Protein AF-A0A9D2F0H6-F1 (afdb_monomer_lite)

Radius of gyration: 26.1 Å; chains: 1; bounding box: 67×63×69 Å

Sequence (237 aa):
MTSTICWHCHQLAQMVCPDENVNGTPYYGGQHIPAFPDWRFSADADWDKNKSLLIFSCANCGFPNIAEVETSEAECTLGYDPENHIIRWLPIQPMGKVYSNAPEDIASMASEVHKCHEIGADRAAVILARSVMEGIVANQEEVPSKKKLYERIEDLKRAGKITSRTADAATAIRLCGNDYVHNVLEQVDREYTEIVVKILDSVIDDLYSNPSLVSQAMEYANRRRQAQQEKSNGTNR

InterPro domains:
  IPR025285 Domain of unknown function DUF4145 [PF13643] (112-201)

Organism: NCBI:txid2838712

Foldseek 3Di:
DDWDQDPVPRDTFDWAAPCDDDPPDHDPDDDDQCWPPRPVPPPDDDDDPQWTKGWTAGPVPRDTKIFIFGHDPVCVPVPDDRRVGTPDIPPPQQQFDAQPQDPPVLRVLLSVLSNCLVVPVLLVSLLSLLVSLVVVLCVLDPDDDPDDSLVSLVVCCVVVSDDPLLSVLSVVSNVSNVVCVVVVVDDDDSVNSVVNSVSSVVNSCRNTVVVVVVVVVVVVVVVVVVVVVVVVVVVVD

pLDDT: mean 83.06, std 14.58, range [41.88, 97.94]

Secondary structure (DSSP, 8-state):
-EEEE-TTT-SEEEEE-TTS-GGGPPP---S----BS-TTT--SSSS-TTEEEEEEEETTT--EEEEEEE--TTHHHH---GGGGEEEEES--------TTS-HHHHHHHHHHHHHHHTT-HHHHHHHHHHHHHHHHHHH-SS---S-HHHHHHHHHHTTSS-HHHHHHHHHHHHHHHHHHH-TTSPPPHHHHHHHHHHHHHHHIIIIIHHHHHHHHHHHHHHHHHHHHHHHHHT--

Structure (mmCIF, N/CA/C/O backbone):
data_AF-A0A9D2F0H6-F1
#
_entry.id   AF-A0A9D2F0H6-F1
#
loop_
_atom_site.group_PDB
_atom_site.id
_atom_site.type_symbol
_atom_site.label_atom_id
_atom_site.label_alt_id
_atom_site.label_comp_id
_atom_site.label_asym_id
_atom_site.label_entity_id
_atom_site.label_seq_id
_atom_site.pdbx_PDB_ins_code
_atom_site.Cartn_x
_atom_site.Cartn_y
_atom_site.Cartn_z
_atom_site.occupancy
_atom_site.B_iso_or_equiv
_atom_site.auth_seq_id
_atom_site.auth_comp_id
_atom_site.auth_asym_id
_atom_site.auth_atom_id
_atom_site.pdbx_PDB_model_num
ATOM 1 N N . MET A 1 1 ? 9.530 17.374 -23.930 1.00 65.12 1 MET A N 1
ATOM 2 C CA . MET A 1 1 ? 10.381 16.839 -22.851 1.00 65.12 1 MET A CA 1
ATOM 3 C C . MET A 1 1 ? 9.526 16.246 -21.750 1.00 65.12 1 MET A C 1
ATOM 5 O O . MET A 1 1 ? 8.846 16.973 -21.024 1.00 65.12 1 MET A O 1
ATOM 9 N N . THR A 1 2 ? 9.567 14.926 -21.632 1.00 83.25 2 THR A N 1
ATOM 10 C CA . THR A 1 2 ? 8.863 14.152 -20.601 1.00 83.25 2 THR A CA 1
ATOM 11 C C . THR A 1 2 ? 9.650 14.124 -19.277 1.00 83.25 2 THR A C 1
ATOM 13 O O . THR A 1 2 ? 10.868 14.303 -19.270 1.00 83.25 2 THR A O 1
ATOM 16 N N . SER A 1 3 ? 8.981 13.951 -18.131 1.00 87.31 3 SER A N 1
ATOM 17 C CA . SER A 1 3 ? 9.628 13.881 -16.806 1.00 87.31 3 SER A CA 1
ATOM 18 C C . SER A 1 3 ? 9.152 12.663 -16.021 1.00 87.31 3 SER A C 1
ATOM 20 O O . SER A 1 3 ? 7.973 12.324 -16.061 1.00 87.31 3 SER A O 1
ATOM 22 N N . THR A 1 4 ? 10.048 12.038 -15.259 1.00 87.38 4 THR A N 1
ATOM 23 C CA . THR A 1 4 ? 9.702 10.971 -14.305 1.00 87.38 4 THR A CA 1
ATOM 24 C C . THR A 1 4 ? 10.669 10.963 -13.122 1.00 87.38 4 THR A C 1
ATOM 26 O O . THR A 1 4 ? 11.685 11.667 -13.127 1.00 87.38 4 THR A O 1
ATOM 29 N N . ILE A 1 5 ? 10.354 10.184 -12.087 1.00 84.38 5 ILE A N 1
ATOM 30 C CA . ILE A 1 5 ? 11.281 9.936 -10.982 1.00 84.38 5 ILE A CA 1
ATOM 31 C C . ILE A 1 5 ? 12.379 9.004 -11.492 1.00 84.38 5 ILE A C 1
ATOM 33 O O . ILE A 1 5 ? 12.122 7.860 -11.858 1.00 84.38 5 ILE A O 1
ATOM 37 N N . CYS A 1 6 ? 13.616 9.495 -11.514 1.00 85.94 6 CYS A N 1
ATOM 38 C CA . CYS A 1 6 ? 14.759 8.689 -11.917 1.00 85.94 6 CYS A CA 1
ATOM 39 C C . CYS A 1 6 ? 15.024 7.582 -10.888 1.00 85.94 6 CYS A C 1
ATOM 41 O O . CYS A 1 6 ? 15.282 7.894 -9.723 1.00 85.94 6 CYS A O 1
ATOM 43 N N . TRP A 1 7 ? 15.069 6.314 -11.312 1.00 83.12 7 TRP A N 1
ATOM 44 C CA . TRP A 1 7 ? 15.350 5.202 -10.387 1.00 83.12 7 TRP A CA 1
ATOM 45 C C . TRP A 1 7 ? 16.741 5.287 -9.737 1.00 83.12 7 TRP A C 1
ATOM 47 O O . TRP A 1 7 ? 16.947 4.734 -8.661 1.00 83.12 7 TRP A O 1
ATOM 57 N N . HIS A 1 8 ? 17.693 5.981 -10.373 1.00 85.12 8 HIS A N 1
ATOM 58 C CA . HIS A 1 8 ? 19.054 6.137 -9.864 1.00 85.12 8 HIS A CA 1
ATOM 59 C C . HIS A 1 8 ? 19.171 7.297 -8.862 1.00 85.12 8 HIS A C 1
ATOM 61 O O . HIS A 1 8 ? 19.560 7.097 -7.713 1.00 85.12 8 HIS A O 1
ATOM 67 N N . CYS A 1 9 ? 18.826 8.527 -9.264 1.00 84.56 9 CYS A N 1
ATOM 68 C CA . CYS A 1 9 ? 19.015 9.700 -8.401 1.00 84.56 9 CYS A CA 1
ATOM 69 C C . CYS A 1 9 ? 17.796 10.066 -7.542 1.00 84.56 9 CYS A C 1
ATOM 71 O O . CYS A 1 9 ? 17.901 10.985 -6.735 1.00 84.56 9 CYS A O 1
ATOM 73 N N . HIS A 1 10 ? 16.656 9.387 -7.711 1.00 79.75 10 HIS A N 1
ATOM 74 C CA . HIS A 1 10 ? 15.416 9.600 -6.947 1.00 79.75 10 HIS A CA 1
ATOM 75 C C . HIS A 1 10 ? 14.857 11.032 -7.020 1.00 79.75 10 HIS A C 1
ATOM 77 O O . HIS A 1 10 ? 14.103 11.463 -6.153 1.00 79.75 10 HIS A O 1
ATOM 83 N N . GLN A 1 11 ? 15.230 11.781 -8.059 1.00 79.31 11 GLN A N 1
ATOM 84 C CA . GLN A 1 11 ? 14.717 13.124 -8.325 1.00 79.31 11 GLN A CA 1
ATOM 85 C C . GLN A 1 11 ? 13.711 13.065 -9.468 1.00 79.31 11 GLN A C 1
ATOM 87 O O . GLN A 1 11 ? 13.893 12.293 -10.416 1.00 79.31 11 GLN A O 1
ATOM 92 N N . LEU A 1 12 ? 12.686 13.915 -9.395 1.00 85.44 12 LEU A N 1
ATOM 93 C CA . LEU A 1 12 ? 11.857 14.223 -10.551 1.00 85.44 12 LEU A CA 1
ATOM 94 C C . LEU A 1 12 ? 12.722 14.996 -11.549 1.00 85.44 12 LEU A C 1
ATOM 96 O O . LEU A 1 12 ? 13.139 16.120 -11.273 1.00 85.44 12 LEU A O 1
ATOM 100 N N . ALA A 1 13 ? 13.025 14.375 -12.682 1.00 88.75 13 ALA A N 1
ATOM 101 C CA . ALA A 1 13 ? 13.919 14.937 -13.682 1.00 88.75 13 ALA A CA 1
ATOM 102 C C . ALA A 1 13 ? 13.330 14.780 -15.081 1.00 88.75 13 ALA A C 1
ATOM 104 O O . ALA A 1 13 ? 12.535 13.874 -15.340 1.00 88.75 13 ALA A O 1
ATOM 105 N N . GLN A 1 14 ? 13.758 15.658 -15.986 1.00 90.62 14 GLN A N 1
ATOM 106 C CA . GLN A 1 14 ? 13.503 15.484 -17.410 1.00 90.62 14 GLN A CA 1
ATOM 107 C C . GLN A 1 14 ? 14.234 14.238 -17.912 1.00 90.62 14 GLN A C 1
ATOM 109 O O . GLN A 1 14 ? 15.381 13.983 -17.529 1.00 90.62 14 GLN A O 1
ATOM 114 N N . MET A 1 15 ? 13.555 13.471 -18.756 1.00 89.00 15 MET A N 1
ATOM 115 C CA . MET A 1 15 ? 14.109 12.306 -19.429 1.00 89.00 15 MET A CA 1
ATOM 116 C C . MET A 1 15 ? 14.319 12.656 -20.893 1.00 89.00 15 MET A C 1
ATOM 118 O O . MET A 1 15 ? 13.385 13.063 -21.572 1.00 89.00 15 MET A O 1
ATOM 122 N N . VAL A 1 16 ? 15.558 12.516 -21.347 1.00 86.12 16 VAL A N 1
ATOM 123 C CA . VAL A 1 16 ? 16.002 12.908 -22.682 1.00 86.12 16 VAL A CA 1
ATOM 124 C C . VAL A 1 16 ? 16.150 11.657 -23.530 1.00 86.12 16 VAL A C 1
ATOM 126 O O . VAL A 1 16 ? 16.821 10.704 -23.119 1.00 86.12 16 VAL A O 1
ATOM 129 N N . CYS A 1 17 ? 15.517 11.638 -24.700 1.00 76.00 17 CYS A N 1
ATOM 130 C CA . CYS A 1 17 ? 15.706 10.546 -25.646 1.00 76.00 17 CYS A CA 1
ATOM 131 C C . CYS A 1 17 ? 17.181 10.529 -26.112 1.00 76.00 17 CYS A C 1
ATOM 133 O O . CYS A 1 17 ? 17.725 11.595 -26.398 1.00 76.00 17 CYS A O 1
ATOM 135 N N . PRO A 1 18 ? 17.861 9.369 -26.196 1.00 60.12 18 PRO A N 1
ATOM 136 C CA . PRO A 1 18 ? 19.278 9.297 -26.569 1.00 60.12 18 PRO A CA 1
ATOM 137 C C . PRO A 1 18 ? 19.603 9.908 -27.939 1.00 60.12 18 PRO A C 1
ATOM 139 O O . PRO A 1 18 ? 20.740 10.321 -28.153 1.00 60.12 18 PRO A O 1
ATOM 142 N N . ASP A 1 19 ? 18.611 9.979 -28.831 1.00 58.06 19 ASP A N 1
ATOM 143 C CA . ASP A 1 19 ? 18.736 10.529 -30.185 1.00 58.06 19 ASP A CA 1
ATOM 144 C C . ASP A 1 19 ? 18.568 12.061 -30.247 1.00 58.06 19 ASP A C 1
ATOM 146 O O . ASP A 1 19 ? 18.743 12.662 -31.310 1.00 58.06 19 ASP A O 1
ATOM 150 N N . GLU A 1 20 ? 18.253 12.730 -29.132 1.00 55.12 20 GLU A N 1
ATOM 151 C CA . GLU A 1 20 ? 18.204 14.191 -29.098 1.00 55.12 20 GLU A CA 1
ATOM 152 C C . GLU A 1 20 ? 19.606 14.795 -28.940 1.00 55.12 20 GLU A C 1
ATOM 154 O O . GLU A 1 20 ? 20.358 14.488 -28.013 1.00 55.12 20 GLU A O 1
ATOM 159 N N . ASN A 1 21 ? 19.955 15.725 -29.835 1.00 52.84 21 ASN A N 1
ATOM 160 C CA . ASN A 1 21 ? 21.174 16.521 -29.713 1.00 52.84 21 ASN A CA 1
ATOM 161 C C . ASN A 1 21 ? 21.083 17.435 -28.481 1.00 52.84 21 ASN A C 1
ATOM 163 O O . ASN A 1 21 ? 20.564 18.551 -28.553 1.00 52.84 21 ASN A O 1
ATOM 167 N N . VAL A 1 22 ? 21.649 17.007 -27.358 1.00 49.03 22 VAL A N 1
ATOM 168 C CA . VAL A 1 22 ? 21.829 17.875 -26.190 1.00 49.03 22 VAL A CA 1
ATOM 169 C C . VAL A 1 22 ? 23.014 18.811 -26.450 1.00 49.03 22 VAL A C 1
ATOM 171 O O . VAL A 1 22 ? 24.102 18.365 -26.799 1.00 49.03 22 VAL A O 1
ATOM 174 N N . ASN A 1 23 ? 22.830 20.125 -26.284 1.00 46.47 23 ASN A N 1
ATOM 175 C CA . ASN A 1 23 ? 23.904 21.136 -26.331 1.00 46.47 23 ASN A CA 1
ATOM 176 C C . ASN A 1 23 ? 24.761 21.172 -27.616 1.00 46.47 23 ASN A C 1
ATOM 178 O O . ASN A 1 23 ? 25.924 21.573 -27.577 1.00 46.47 23 ASN A O 1
ATOM 182 N N . GLY A 1 24 ? 24.206 20.781 -28.765 1.00 49.81 24 GLY A N 1
ATOM 183 C CA . GLY A 1 24 ? 24.909 20.881 -30.048 1.00 49.81 24 GLY A CA 1
ATOM 184 C C . GLY A 1 24 ? 26.071 19.897 -30.227 1.00 49.81 24 GLY A C 1
ATOM 185 O O . GLY A 1 24 ? 26.821 20.030 -31.194 1.00 49.81 24 GLY A O 1
ATOM 186 N N . THR A 1 25 ? 26.228 18.903 -29.345 1.00 43.50 25 THR A N 1
ATOM 187 C CA . THR A 1 25 ? 27.098 17.754 -29.620 1.00 43.50 25 THR A CA 1
ATOM 188 C C . THR A 1 25 ? 26.367 16.792 -30.554 1.00 43.50 25 THR A C 1
ATOM 190 O O . THR A 1 25 ? 25.329 16.267 -30.152 1.00 43.50 25 THR A O 1
ATOM 193 N N . PRO A 1 26 ? 26.861 16.562 -31.785 1.00 43.22 26 PRO A N 1
ATOM 194 C CA . PRO A 1 26 ? 26.201 15.664 -32.719 1.00 43.22 26 PRO A CA 1
ATOM 195 C C . PRO A 1 26 ? 26.286 14.221 -32.217 1.00 43.22 26 PRO A C 1
ATOM 197 O O . PRO A 1 26 ? 27.379 13.716 -31.945 1.00 43.22 26 PRO A O 1
ATOM 200 N N . TYR A 1 27 ? 25.140 13.547 -32.140 1.00 47.91 27 TYR A N 1
ATOM 201 C CA . TYR A 1 27 ? 25.097 12.090 -32.052 1.00 47.91 27 TYR A CA 1
ATOM 202 C C . TYR A 1 27 ? 25.649 11.509 -33.366 1.00 47.91 27 TYR A C 1
ATOM 204 O O . TYR A 1 27 ? 25.103 11.747 -34.446 1.00 47.91 27 TYR A O 1
ATOM 212 N N . TYR A 1 28 ? 26.775 10.788 -33.306 1.00 47.22 28 TYR A N 1
ATOM 213 C CA . TYR A 1 28 ? 27.350 10.121 -34.478 1.00 47.22 28 TYR A CA 1
ATOM 214 C C . TYR A 1 28 ? 26.501 8.889 -34.809 1.00 47.22 28 TYR A C 1
ATOM 216 O O . TYR A 1 28 ? 26.716 7.798 -34.285 1.00 47.22 28 TYR A O 1
ATOM 224 N N . GLY A 1 29 ? 25.494 9.118 -35.654 1.00 44.75 29 GLY A N 1
ATOM 225 C CA . GLY A 1 29 ? 24.494 8.149 -36.075 1.00 44.75 29 GLY A CA 1
ATOM 226 C C . GLY A 1 29 ? 25.073 6.850 -36.634 1.00 44.75 29 GLY A C 1
ATOM 227 O O . GLY A 1 29 ? 26.046 6.834 -37.389 1.00 44.75 29 GLY A O 1
ATOM 228 N N . GLY A 1 30 ? 24.417 5.753 -36.265 1.00 41.88 30 GLY A N 1
ATOM 229 C CA . GLY A 1 30 ? 24.667 4.418 -36.801 1.00 41.88 30 GLY A CA 1
ATOM 230 C C . GLY A 1 30 ? 24.235 3.288 -35.870 1.00 41.88 30 GLY A C 1
ATOM 231 O O . GLY A 1 30 ? 24.050 2.164 -36.330 1.00 41.88 30 GLY A O 1
ATOM 232 N N . GLN A 1 31 ? 24.047 3.557 -34.577 1.00 46.19 31 GLN A N 1
ATOM 233 C CA . GLN A 1 31 ? 23.571 2.546 -33.640 1.00 46.19 31 GLN A CA 1
ATOM 234 C C . GLN A 1 31 ? 22.061 2.678 -33.477 1.00 46.19 31 GLN A C 1
ATOM 236 O O . GLN A 1 31 ? 2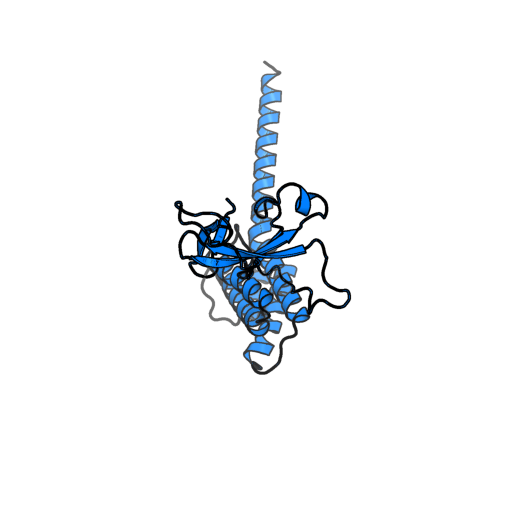1.564 3.632 -32.899 1.00 46.19 31 GLN A O 1
ATOM 241 N N . HIS A 1 32 ? 21.352 1.715 -34.064 1.00 53.06 32 HIS A N 1
ATOM 242 C CA . HIS A 1 32 ? 19.942 1.422 -33.835 1.00 53.06 32 HIS A CA 1
ATOM 243 C C . HIS A 1 32 ? 19.615 1.641 -32.348 1.00 53.06 32 HIS A C 1
ATOM 245 O O . HIS A 1 32 ? 20.255 0.990 -31.517 1.00 53.06 32 HIS A O 1
ATOM 251 N N . ILE A 1 33 ? 18.642 2.494 -31.993 1.00 54.19 33 ILE A N 1
ATOM 252 C CA . ILE A 1 33 ? 18.059 2.393 -30.651 1.00 54.19 33 ILE A CA 1
ATOM 253 C C . ILE A 1 33 ? 17.546 0.950 -30.559 1.00 54.19 33 ILE A C 1
ATOM 255 O O . ILE A 1 33 ? 16.743 0.540 -31.411 1.00 54.19 33 ILE A O 1
ATOM 259 N N . PRO A 1 34 ? 18.035 0.133 -29.610 1.00 61.28 34 PRO A N 1
ATOM 260 C CA . PRO A 1 34 ? 17.485 -1.190 -29.421 1.00 61.28 34 PRO A CA 1
ATOM 261 C C . PRO A 1 34 ? 16.085 -0.995 -28.838 1.00 61.28 34 PRO A C 1
ATOM 263 O O . PRO A 1 34 ? 15.925 -0.759 -27.646 1.00 61.28 34 PRO A O 1
ATOM 266 N N . ALA A 1 35 ? 15.072 -1.017 -29.701 1.00 64.25 35 ALA A N 1
ATOM 267 C CA . ALA A 1 35 ? 13.698 -1.184 -29.270 1.00 64.25 35 ALA A CA 1
ATOM 268 C C . ALA A 1 35 ? 13.573 -2.603 -28.709 1.00 64.25 35 ALA A C 1
ATOM 270 O O . ALA A 1 35 ? 13.993 -3.569 -29.356 1.00 64.25 35 ALA A O 1
ATOM 271 N N . PHE A 1 36 ? 13.040 -2.721 -27.496 1.00 76.19 36 PHE A N 1
ATOM 272 C CA . PHE A 1 36 ? 12.766 -4.021 -26.888 1.00 76.19 36 PHE A CA 1
ATOM 273 C C . PHE A 1 36 ? 11.267 -4.336 -26.938 1.00 76.19 36 PHE A C 1
ATOM 275 O O . PHE A 1 36 ? 10.461 -3.408 -26.887 1.00 76.19 36 PHE A O 1
ATOM 282 N N . PRO A 1 37 ? 10.882 -5.621 -26.981 1.00 67.31 37 PRO A N 1
ATOM 283 C CA . PRO A 1 37 ? 11.737 -6.794 -27.090 1.00 67.31 37 PRO A CA 1
ATOM 284 C C . PRO A 1 37 ? 12.416 -6.866 -28.458 1.00 67.31 37 PRO A C 1
ATOM 286 O O . PRO A 1 37 ? 11.881 -6.442 -29.479 1.00 67.31 37 PRO A O 1
ATOM 289 N N . ASP A 1 38 ? 13.628 -7.408 -28.464 1.00 72.94 38 ASP A N 1
ATOM 290 C CA . ASP A 1 38 ? 14.365 -7.634 -29.697 1.00 72.94 38 ASP A CA 1
ATOM 291 C C . ASP A 1 38 ? 13.615 -8.671 -30.541 1.00 72.94 38 ASP A C 1
ATOM 293 O O . ASP A 1 38 ? 13.438 -9.828 -30.146 1.00 72.94 38 ASP A O 1
ATOM 297 N N . TRP A 1 39 ? 13.161 -8.227 -31.712 1.00 67.25 39 TRP A N 1
ATOM 298 C CA . TRP A 1 39 ? 12.318 -8.993 -32.625 1.00 67.25 39 TRP A CA 1
ATOM 299 C C . TRP A 1 39 ? 12.933 -10.339 -33.032 1.00 67.25 39 TRP A C 1
ATOM 301 O O . TRP A 1 39 ? 12.195 -11.269 -33.351 1.00 67.25 39 TRP A O 1
ATOM 311 N N . ARG A 1 40 ? 14.266 -10.486 -32.969 1.00 69.25 40 ARG A N 1
ATOM 312 C CA . ARG A 1 40 ? 14.975 -11.747 -33.254 1.00 69.25 40 ARG A CA 1
ATOM 313 C C . ARG A 1 40 ? 14.685 -12.836 -32.222 1.00 69.25 40 ARG A C 1
ATOM 315 O O . ARG A 1 40 ? 14.852 -14.014 -32.524 1.00 69.25 40 ARG A O 1
ATOM 322 N N . PHE A 1 41 ? 14.270 -12.440 -31.021 1.00 69.94 41 PHE A N 1
ATOM 323 C CA . PHE A 1 41 ? 13.935 -13.326 -29.906 1.00 69.94 41 PHE A CA 1
ATOM 324 C C . PHE A 1 41 ? 12.438 -13.314 -29.562 1.00 69.94 41 PHE A C 1
ATOM 326 O O . PHE A 1 41 ? 12.006 -14.108 -28.736 1.00 69.94 41 PHE A O 1
ATOM 333 N N . SER A 1 42 ? 11.642 -12.453 -30.205 1.00 64.38 42 SER A N 1
ATOM 334 C CA . SER A 1 42 ? 10.191 -12.321 -29.992 1.00 64.38 42 SER A CA 1
ATOM 335 C C . SER A 1 42 ? 9.365 -13.210 -30.937 1.00 64.38 42 SER A C 1
ATOM 337 O O . SER A 1 42 ? 8.228 -12.876 -31.282 1.00 64.38 42 SER A O 1
ATOM 339 N N . ALA A 1 43 ? 9.944 -14.318 -31.406 1.00 54.41 43 ALA A N 1
ATOM 340 C CA . ALA A 1 43 ? 9.240 -15.276 -32.245 1.00 54.41 43 ALA A CA 1
ATOM 341 C C . ALA A 1 43 ? 8.137 -15.953 -31.412 1.00 54.41 43 ALA A C 1
ATOM 343 O O . ALA A 1 43 ? 8.434 -16.759 -30.538 1.00 54.41 43 ALA A O 1
ATOM 344 N N . ASP A 1 44 ? 6.889 -15.594 -31.717 1.00 54.16 44 ASP A N 1
ATOM 345 C CA . ASP A 1 44 ? 5.633 -16.218 -31.281 1.00 54.16 44 ASP A CA 1
ATOM 346 C C . ASP A 1 44 ? 4.906 -15.597 -30.054 1.00 54.16 44 ASP A C 1
ATOM 348 O O . ASP A 1 44 ? 5.141 -15.907 -28.892 1.00 54.16 44 ASP A O 1
ATOM 352 N N . ALA A 1 45 ? 3.916 -14.762 -30.403 1.00 52.56 45 ALA A N 1
ATOM 353 C CA . ALA A 1 45 ? 2.579 -14.593 -29.804 1.00 52.56 45 ALA A CA 1
ATOM 354 C C . ALA A 1 45 ? 2.293 -13.678 -28.591 1.00 52.56 45 ALA A C 1
ATOM 356 O O . ALA A 1 45 ? 1.148 -13.238 -28.516 1.00 52.56 45 ALA A O 1
ATOM 357 N N . ASP A 1 46 ? 3.234 -13.296 -27.723 1.00 57.34 46 ASP A N 1
ATOM 358 C CA . ASP A 1 46 ? 2.846 -12.559 -26.490 1.00 57.34 46 ASP A CA 1
ATOM 359 C C . ASP A 1 46 ? 3.128 -11.047 -26.475 1.00 57.34 46 ASP A C 1
ATOM 361 O O . ASP A 1 46 ? 2.637 -10.338 -25.594 1.00 57.34 46 ASP A O 1
ATOM 365 N N . TRP A 1 47 ? 3.888 -10.518 -27.436 1.00 65.38 47 TRP A N 1
ATOM 366 C CA . TRP A 1 47 ? 4.212 -9.090 -27.461 1.00 65.38 47 TRP A CA 1
ATOM 367 C C . TRP A 1 47 ? 3.338 -8.308 -28.444 1.00 65.38 47 TRP A C 1
ATOM 369 O O . TRP A 1 47 ? 3.265 -8.629 -29.635 1.00 65.38 47 TRP A O 1
ATOM 379 N N . ASP A 1 48 ? 2.698 -7.253 -27.939 1.00 71.38 48 ASP A N 1
ATOM 380 C CA . ASP A 1 48 ? 1.962 -6.295 -28.758 1.00 71.38 48 ASP A CA 1
ATOM 381 C C . ASP A 1 48 ? 2.940 -5.567 -29.684 1.00 71.38 48 ASP A C 1
ATOM 383 O O . ASP A 1 48 ? 3.820 -4.837 -29.235 1.00 71.38 48 ASP A O 1
ATOM 387 N N . LYS A 1 49 ? 2.784 -5.766 -30.995 1.00 70.44 49 LYS A N 1
ATOM 388 C CA . LYS A 1 49 ? 3.677 -5.210 -32.023 1.00 70.44 49 LYS A CA 1
ATOM 389 C C . LYS A 1 49 ? 3.692 -3.683 -32.046 1.00 70.44 49 LYS A C 1
ATOM 391 O O . LYS A 1 49 ? 4.624 -3.112 -32.601 1.00 70.44 49 LYS A O 1
ATOM 396 N N . ASN A 1 50 ? 2.682 -3.051 -31.454 1.00 76.12 50 ASN A N 1
ATOM 397 C CA . ASN A 1 50 ? 2.616 -1.604 -31.327 1.00 76.12 50 ASN A CA 1
ATOM 398 C C . ASN A 1 50 ? 3.342 -1.102 -30.079 1.00 76.12 50 ASN A C 1
ATOM 400 O O . ASN A 1 50 ? 3.531 0.096 -29.941 1.00 76.12 50 ASN A O 1
ATOM 404 N N . LYS A 1 51 ? 3.767 -1.978 -29.164 1.00 82.00 51 LYS A N 1
ATOM 405 C CA . LYS A 1 51 ? 4.497 -1.577 -27.962 1.00 82.00 51 LYS A CA 1
ATOM 406 C C . LYS A 1 51 ? 5.985 -1.779 -28.153 1.00 82.00 51 LYS A C 1
ATOM 408 O O . LYS A 1 51 ? 6.431 -2.725 -28.796 1.00 82.00 51 LYS A O 1
ATOM 413 N N . SER A 1 52 ? 6.782 -0.901 -27.570 1.00 80.69 52 SER A N 1
ATOM 414 C CA . SER A 1 52 ? 8.223 -1.102 -27.456 1.00 80.69 52 SER A CA 1
ATOM 415 C C . SER A 1 52 ? 8.744 -0.495 -26.162 1.00 80.69 52 SER A C 1
ATOM 417 O O . SER A 1 52 ? 8.097 0.360 -25.562 1.00 80.69 52 SER A O 1
ATOM 419 N N . LEU A 1 53 ? 9.901 -0.955 -25.696 1.00 85.69 53 LEU A N 1
ATOM 420 C CA . LEU A 1 53 ? 10.623 -0.297 -24.616 1.00 85.69 53 LEU A CA 1
ATOM 421 C C . LEU A 1 53 ? 11.764 0.524 -25.202 1.00 85.69 53 LEU A C 1
ATOM 423 O O . LEU A 1 53 ? 12.589 0.003 -25.957 1.00 85.69 53 LEU A O 1
ATOM 427 N N . LEU A 1 54 ? 11.820 1.789 -24.801 1.00 84.50 54 LEU A N 1
ATOM 428 C CA . LEU A 1 54 ? 12.876 2.731 -25.141 1.00 84.50 54 LEU A CA 1
ATOM 429 C C . LEU A 1 54 ? 13.655 3.120 -23.890 1.00 84.50 54 LEU A C 1
ATOM 431 O O . LEU A 1 54 ? 13.109 3.202 -22.791 1.00 84.50 54 LEU A O 1
ATOM 435 N N . ILE A 1 55 ? 14.946 3.378 -24.063 1.00 85.69 55 ILE A N 1
ATOM 436 C CA . ILE A 1 55 ? 15.827 3.841 -22.993 1.00 85.69 55 ILE A CA 1
ATOM 437 C C . ILE A 1 55 ? 15.973 5.355 -23.131 1.00 85.69 55 ILE A C 1
ATOM 439 O O . ILE A 1 55 ? 16.399 5.823 -24.175 1.00 85.69 55 ILE A O 1
ATOM 443 N N . PHE A 1 56 ? 15.664 6.104 -22.080 1.00 87.25 56 PHE A N 1
ATOM 444 C CA . PHE A 1 56 ? 15.870 7.546 -21.950 1.00 87.25 56 PHE A CA 1
ATOM 445 C C . PHE A 1 56 ? 17.003 7.842 -20.967 1.00 87.25 56 PHE A C 1
ATOM 447 O O . PHE A 1 56 ? 17.288 7.038 -20.087 1.00 87.25 56 PHE A O 1
ATOM 454 N N . SER A 1 57 ? 17.619 9.017 -21.053 1.00 88.62 57 SER A N 1
ATOM 455 C CA . SER A 1 57 ? 18.657 9.479 -20.123 1.00 88.62 57 SER A CA 1
ATOM 456 C C . SER A 1 57 ? 18.103 10.510 -19.141 1.00 88.62 57 SER A C 1
ATOM 458 O O . SER A 1 57 ? 17.465 11.479 -19.543 1.00 88.62 57 SER A O 1
ATOM 460 N N . CYS A 1 58 ? 18.374 10.352 -17.845 1.00 90.44 58 CYS A N 1
ATOM 461 C CA . CYS A 1 58 ? 17.998 11.351 -16.841 1.00 90.44 58 CYS A CA 1
ATOM 462 C C . CYS A 1 58 ? 18.845 12.624 -16.984 1.00 90.44 58 CYS A C 1
ATOM 464 O O . CYS A 1 58 ? 20.061 12.570 -16.810 1.00 90.44 58 CYS A O 1
ATOM 466 N N . ALA A 1 59 ? 18.221 13.785 -17.196 1.00 90.50 59 ALA A N 1
ATOM 467 C CA . ALA A 1 59 ? 18.928 15.062 -17.349 1.00 90.50 59 ALA A CA 1
ATOM 468 C C . ALA A 1 59 ? 19.720 15.487 -16.095 1.00 90.50 59 ALA A C 1
ATOM 470 O O . ALA A 1 59 ? 20.676 16.251 -16.195 1.00 90.50 59 ALA A O 1
ATOM 471 N N . ASN A 1 60 ? 19.344 14.988 -14.911 1.00 90.44 60 ASN A N 1
ATOM 472 C CA . ASN A 1 60 ? 20.017 15.319 -13.653 1.00 90.44 60 ASN A CA 1
ATOM 473 C C . ASN A 1 60 ? 21.286 14.485 -13.396 1.00 90.44 60 ASN A C 1
ATOM 475 O O . ASN A 1 60 ? 22.248 14.996 -12.833 1.00 90.44 60 ASN A O 1
ATOM 479 N N . CYS A 1 61 ? 21.295 13.196 -13.756 1.00 90.1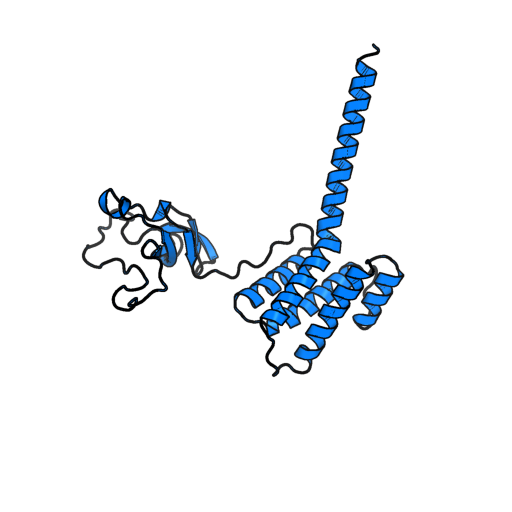9 61 CYS A N 1
ATOM 480 C CA . CYS A 1 61 ? 22.399 12.290 -13.394 1.00 90.19 61 CYS A CA 1
ATOM 481 C C . CYS A 1 61 ? 22.958 11.441 -14.543 1.00 90.19 61 CYS A C 1
ATOM 483 O O . CYS A 1 61 ? 23.919 10.709 -14.334 1.00 90.19 61 CYS A O 1
ATOM 485 N N . GLY A 1 62 ? 22.359 11.499 -15.732 1.00 86.88 62 GLY A N 1
ATOM 486 C CA . GLY A 1 62 ? 22.782 10.761 -16.923 1.00 86.88 62 GLY A CA 1
ATOM 487 C C . GLY A 1 62 ? 22.439 9.267 -16.937 1.00 86.88 62 GLY A C 1
ATOM 488 O O . GLY A 1 62 ? 22.669 8.616 -17.948 1.00 86.88 62 GLY A O 1
ATOM 489 N N . PHE A 1 63 ? 21.881 8.702 -15.859 1.00 88.38 63 PHE A N 1
ATOM 490 C CA . PHE A 1 63 ? 21.535 7.276 -15.819 1.00 88.38 63 PHE A CA 1
ATOM 491 C C . PHE A 1 63 ? 20.297 6.946 -16.672 1.00 88.38 63 PHE A C 1
ATOM 493 O O . PHE A 1 63 ? 19.366 7.762 -16.745 1.00 88.38 63 PHE A O 1
ATOM 500 N N . PRO A 1 64 ? 20.260 5.744 -17.282 1.00 88.69 64 PRO A N 1
ATOM 501 C CA . PRO A 1 64 ? 19.175 5.333 -18.165 1.00 88.69 64 PRO A CA 1
ATOM 502 C C . PRO A 1 64 ? 17.875 5.126 -17.386 1.00 88.69 64 PRO A C 1
ATOM 504 O O . PRO A 1 64 ? 17.923 4.628 -16.275 1.00 88.69 64 PRO A O 1
ATOM 507 N N . ASN A 1 65 ? 16.719 5.449 -17.949 1.00 88.25 65 ASN A N 1
ATOM 508 C CA . ASN A 1 65 ? 15.379 5.085 -17.478 1.00 88.25 65 ASN A CA 1
ATOM 509 C C . ASN A 1 65 ? 14.643 4.437 -18.648 1.00 88.25 65 ASN A C 1
ATOM 511 O O . ASN A 1 65 ? 14.860 4.825 -19.789 1.00 88.25 65 ASN A O 1
ATOM 515 N N . ILE A 1 66 ? 13.807 3.438 -18.396 1.00 89.12 66 ILE A N 1
ATOM 516 C CA . ILE A 1 66 ? 13.145 2.700 -19.474 1.00 89.12 66 ILE A CA 1
ATOM 517 C C . ILE A 1 66 ? 11.705 3.199 -19.561 1.00 89.12 66 ILE A C 1
ATOM 519 O O . ILE A 1 66 ? 11.046 3.319 -18.537 1.00 89.12 66 ILE A O 1
ATOM 523 N N . ALA A 1 67 ? 11.200 3.493 -20.752 1.00 89.06 67 ALA A N 1
ATOM 524 C CA . ALA A 1 67 ? 9.788 3.775 -20.971 1.00 89.06 67 ALA A CA 1
ATOM 525 C C . ALA A 1 67 ? 9.193 2.707 -21.878 1.00 89.06 67 ALA A C 1
ATOM 527 O O . ALA A 1 67 ? 9.812 2.324 -22.866 1.00 89.06 67 ALA A O 1
ATOM 528 N N . GLU A 1 68 ? 7.989 2.256 -21.561 1.00 88.75 68 GLU A N 1
ATOM 529 C CA . GLU A 1 68 ? 7.139 1.574 -22.525 1.00 88.75 68 GLU A CA 1
ATOM 530 C C . GLU A 1 68 ? 6.400 2.624 -23.348 1.00 88.75 68 GLU A C 1
ATOM 532 O O . GLU A 1 68 ? 5.786 3.533 -22.783 1.00 88.75 68 GLU A O 1
ATOM 537 N N . VAL A 1 69 ? 6.466 2.493 -24.667 1.00 86.88 69 VAL A N 1
ATOM 538 C CA . VAL A 1 69 ? 5.832 3.386 -25.635 1.00 86.88 69 VAL A CA 1
ATOM 539 C C . VAL A 1 69 ? 4.920 2.596 -26.563 1.00 86.88 69 VAL A C 1
ATOM 541 O O . VAL A 1 69 ? 5.209 1.438 -26.865 1.00 86.88 69 VAL A O 1
ATOM 544 N N . GLU A 1 70 ? 3.834 3.217 -27.015 1.00 85.69 70 GLU A N 1
ATOM 545 C CA . GLU A 1 70 ? 2.913 2.652 -28.006 1.00 85.69 70 GLU A CA 1
ATOM 546 C C . GLU A 1 70 ? 2.992 3.441 -29.311 1.00 85.69 70 GLU A C 1
ATOM 548 O O . GLU A 1 70 ? 2.702 4.629 -29.340 1.00 85.69 70 GLU A O 1
ATOM 553 N N . THR A 1 71 ? 3.382 2.796 -30.400 1.00 73.12 71 THR A N 1
ATOM 554 C CA . THR A 1 71 ? 3.533 3.418 -31.713 1.00 73.12 71 THR A CA 1
ATOM 555 C C . THR A 1 71 ? 2.565 2.788 -32.700 1.00 73.12 71 THR A C 1
ATOM 557 O O . THR A 1 71 ? 2.529 1.564 -32.838 1.00 73.12 71 THR A O 1
ATOM 560 N N . SER A 1 72 ? 1.808 3.606 -33.435 1.00 68.31 72 SER A N 1
ATOM 561 C CA . SER A 1 72 ? 1.031 3.103 -34.569 1.00 68.31 72 SER A CA 1
ATOM 562 C C . SER A 1 72 ? 1.890 2.962 -35.831 1.00 68.31 72 SER A C 1
ATOM 564 O O . SER A 1 72 ? 2.849 3.702 -36.060 1.00 68.31 72 SER A O 1
ATOM 566 N N . GLU A 1 73 ? 1.503 2.041 -36.715 1.00 61.97 73 GLU A N 1
ATOM 567 C CA . GLU A 1 73 ? 2.188 1.801 -37.994 1.00 61.97 73 GLU A CA 1
ATOM 568 C C . GLU A 1 73 ? 2.252 3.063 -38.885 1.00 61.97 73 GLU A C 1
ATOM 570 O O . GLU A 1 73 ? 3.212 3.259 -39.629 1.00 61.97 73 GLU A O 1
ATOM 575 N N . ALA A 1 74 ? 1.269 3.964 -38.764 1.00 62.69 74 ALA A N 1
ATOM 576 C CA . ALA A 1 74 ? 1.236 5.233 -39.489 1.00 62.69 74 ALA A CA 1
ATOM 577 C C . ALA A 1 74 ? 2.274 6.247 -38.963 1.00 62.69 74 ALA A C 1
ATOM 579 O O . ALA A 1 74 ? 2.917 6.946 -39.751 1.00 62.69 74 ALA A O 1
ATOM 580 N N . GLU A 1 75 ? 2.486 6.308 -37.647 1.00 63.22 75 GLU A N 1
ATOM 581 C CA . GLU A 1 75 ? 3.387 7.273 -36.994 1.00 63.22 75 GLU A CA 1
ATOM 582 C C . GLU A 1 75 ? 4.866 6.958 -37.228 1.00 63.22 75 GLU A C 1
ATOM 584 O O . GLU A 1 75 ? 5.680 7.878 -37.333 1.00 63.22 75 GLU A O 1
ATOM 589 N N . CYS A 1 76 ? 5.205 5.685 -37.456 1.00 57.84 76 CYS A N 1
ATOM 590 C CA . CYS A 1 76 ? 6.543 5.266 -37.882 1.00 57.84 76 CYS A CA 1
ATOM 591 C C . CYS A 1 76 ? 7.015 5.952 -39.180 1.00 57.84 76 CYS A C 1
ATOM 593 O O . CYS A 1 76 ? 8.217 6.044 -39.422 1.00 57.84 76 CYS A O 1
ATOM 595 N N . THR A 1 77 ? 6.093 6.437 -40.023 1.00 54.38 77 THR A N 1
ATOM 596 C CA . THR A 1 77 ? 6.418 7.022 -41.338 1.00 54.38 77 THR A CA 1
ATOM 597 C C . THR A 1 77 ? 6.380 8.551 -41.398 1.00 54.38 77 THR A C 1
ATOM 599 O O . THR A 1 77 ? 6.938 9.125 -42.331 1.00 54.38 77 THR A O 1
ATOM 602 N N . LEU A 1 78 ? 5.761 9.226 -40.421 1.00 56.84 78 LEU A N 1
ATOM 603 C CA . LEU A 1 78 ? 5.460 10.669 -40.482 1.00 56.84 78 LEU A CA 1
ATOM 604 C C . LEU A 1 78 ? 6.294 11.542 -39.530 1.00 56.84 78 LEU A C 1
ATOM 606 O O . LEU A 1 78 ? 6.125 12.760 -39.514 1.00 56.84 78 LEU A O 1
ATOM 610 N N . GLY A 1 79 ? 7.220 10.938 -38.787 1.00 58.25 79 GLY A N 1
ATOM 611 C CA . GLY A 1 79 ? 7.982 11.606 -37.733 1.00 58.25 79 GLY A CA 1
ATOM 612 C C . GLY A 1 79 ? 7.485 11.134 -36.376 1.00 58.25 79 GLY A C 1
ATOM 613 O O . GLY A 1 79 ? 6.506 11.648 -35.843 1.00 58.25 79 GLY A O 1
ATOM 614 N N . TYR A 1 80 ? 8.159 10.118 -35.849 1.00 65.75 80 TYR A N 1
ATOM 615 C CA . TYR A 1 80 ? 7.843 9.510 -34.568 1.00 65.75 80 TYR A CA 1
ATOM 616 C C . TYR A 1 80 ? 8.452 10.337 -33.429 1.00 65.75 80 TYR A C 1
ATOM 618 O O . TYR A 1 80 ? 9.674 10.434 -33.328 1.00 65.75 80 TYR A O 1
ATOM 626 N N . ASP A 1 81 ? 7.603 10.923 -32.582 1.00 73.50 81 ASP A N 1
ATOM 627 C CA . ASP A 1 81 ? 8.019 11.503 -31.302 1.00 73.50 81 ASP A CA 1
ATOM 628 C C . ASP A 1 81 ? 7.669 10.519 -30.171 1.00 73.50 81 ASP A C 1
ATOM 630 O O . ASP A 1 81 ? 6.494 10.426 -29.784 1.00 73.50 81 ASP A O 1
ATOM 634 N N . PRO A 1 82 ? 8.651 9.763 -29.645 1.00 71.75 82 PRO A N 1
ATOM 635 C CA . PRO A 1 82 ? 8.407 8.770 -28.607 1.00 71.75 82 PRO A CA 1
ATOM 636 C C . PRO A 1 82 ? 7.869 9.380 -27.315 1.00 71.75 82 PRO A C 1
ATOM 638 O O . PRO A 1 82 ? 7.193 8.684 -26.563 1.00 71.75 82 PRO A O 1
ATOM 641 N N . GLU A 1 83 ? 8.131 10.661 -27.040 1.00 76.38 83 GLU A N 1
ATOM 642 C CA . GLU A 1 83 ? 7.704 11.291 -25.791 1.00 76.38 83 GLU A CA 1
ATOM 643 C C . GLU A 1 83 ? 6.182 11.407 -25.677 1.00 76.38 83 GLU A C 1
ATOM 645 O O . GLU A 1 83 ? 5.639 11.296 -24.577 1.00 76.38 83 GLU A O 1
ATOM 650 N N . ASN A 1 84 ? 5.492 11.582 -26.809 1.00 80.25 84 ASN A N 1
ATOM 651 C CA . ASN A 1 84 ? 4.030 11.698 -26.858 1.00 80.25 84 ASN A CA 1
ATOM 652 C C . ASN A 1 84 ? 3.313 10.346 -26.739 1.00 80.25 84 ASN A C 1
ATOM 654 O O . ASN A 1 84 ? 2.090 10.305 -26.635 1.00 80.25 84 ASN A O 1
ATOM 658 N N . HIS A 1 85 ? 4.076 9.254 -26.738 1.00 82.38 85 HIS A N 1
ATOM 659 C CA . HIS A 1 85 ? 3.582 7.885 -26.841 1.00 82.38 85 HIS A CA 1
ATOM 660 C C . HIS A 1 85 ? 3.944 7.027 -25.625 1.00 82.38 85 HIS A C 1
ATOM 662 O O . HIS A 1 85 ? 3.766 5.810 -25.644 1.00 82.38 85 HIS A O 1
ATOM 668 N N . ILE A 1 86 ? 4.459 7.641 -24.555 1.00 87.56 86 ILE A N 1
ATOM 669 C CA . ILE A 1 86 ? 4.844 6.936 -23.330 1.00 87.56 86 ILE A CA 1
ATOM 670 C C . ILE A 1 86 ? 3.601 6.437 -22.593 1.00 87.56 86 ILE A C 1
ATOM 672 O O . ILE A 1 86 ? 2.782 7.222 -22.120 1.00 87.56 86 ILE A O 1
ATOM 676 N N . ILE A 1 87 ? 3.521 5.118 -22.427 1.00 88.25 87 ILE A N 1
ATOM 677 C CA . ILE A 1 87 ? 2.503 4.435 -21.628 1.00 88.25 87 ILE A CA 1
ATOM 678 C C . ILE A 1 87 ? 2.898 4.455 -20.148 1.00 88.25 87 ILE A C 1
ATOM 680 O O . ILE A 1 87 ? 2.089 4.796 -19.285 1.00 88.25 87 ILE A O 1
ATOM 684 N N . ARG A 1 88 ? 4.141 4.056 -19.833 1.00 85.50 88 ARG A N 1
ATOM 685 C CA . ARG A 1 88 ? 4.666 3.990 -18.456 1.00 85.50 88 ARG A CA 1
ATOM 686 C C . ARG A 1 88 ? 6.193 3.954 -18.404 1.00 85.50 88 ARG A C 1
ATOM 688 O O . ARG A 1 88 ? 6.847 3.636 -19.391 1.00 85.50 88 ARG A O 1
ATOM 695 N N . TRP A 1 89 ? 6.749 4.201 -17.219 1.00 87.69 89 TRP A N 1
ATOM 696 C CA . TRP A 1 89 ? 8.184 4.116 -16.923 1.00 87.69 89 TRP A CA 1
ATOM 697 C C . TRP A 1 89 ? 8.551 2.838 -16.150 1.00 87.69 89 TRP A C 1
ATOM 699 O O . TRP A 1 89 ? 7.758 2.332 -15.358 1.00 87.69 89 TRP A O 1
ATOM 709 N N . LEU A 1 90 ? 9.770 2.343 -16.371 1.00 84.12 90 LEU A N 1
ATOM 710 C CA . LEU A 1 90 ? 10.392 1.154 -15.791 1.00 84.12 90 LEU A CA 1
ATOM 711 C C . LEU A 1 90 ? 11.836 1.476 -15.302 1.00 84.12 90 LEU A C 1
ATOM 713 O O . LEU A 1 90 ? 12.529 2.293 -15.918 1.00 84.12 90 LEU A O 1
ATOM 717 N N . PRO A 1 91 ? 12.343 0.804 -14.247 1.00 69.81 91 PRO A N 1
ATOM 718 C CA . PRO A 1 91 ? 11.606 -0.105 -13.379 1.00 69.81 91 PRO A CA 1
ATOM 719 C C . PRO A 1 91 ? 10.544 0.663 -12.594 1.00 69.81 91 PRO A C 1
ATOM 721 O O . PRO A 1 91 ? 10.728 1.828 -12.245 1.00 69.81 91 PRO A O 1
ATOM 724 N N . ILE A 1 92 ? 9.428 -0.005 -12.321 1.00 66.88 92 ILE A N 1
ATOM 725 C CA . ILE A 1 92 ? 8.414 0.521 -11.416 1.00 66.88 92 ILE A CA 1
ATOM 726 C C . ILE A 1 92 ? 9.082 0.510 -10.040 1.00 66.88 92 ILE A C 1
ATOM 728 O O . ILE A 1 92 ? 9.179 -0.543 -9.411 1.00 66.88 92 ILE A O 1
ATOM 732 N N . GLN A 1 93 ? 9.637 1.643 -9.592 1.00 65.62 93 GLN A N 1
ATOM 733 C CA . GLN A 1 93 ? 9.872 1.817 -8.160 1.00 65.62 93 GLN A CA 1
ATOM 734 C C . GLN A 1 93 ? 8.553 1.464 -7.487 1.00 65.62 93 GLN A C 1
ATOM 736 O O . GLN A 1 93 ? 7.535 2.018 -7.913 1.00 65.62 93 GLN A O 1
ATOM 741 N N . PRO A 1 94 ? 8.540 0.544 -6.510 1.00 68.94 94 PRO A N 1
ATOM 742 C CA . PRO A 1 94 ? 7.289 0.173 -5.900 1.00 68.94 94 PRO A CA 1
ATOM 743 C C . PRO A 1 94 ? 6.694 1.440 -5.286 1.00 68.94 94 PRO A C 1
ATOM 745 O O . PRO A 1 94 ? 7.300 2.080 -4.415 1.00 68.94 94 PRO A O 1
ATOM 748 N N . MET A 1 95 ? 5.570 1.879 -5.846 1.00 71.69 95 MET A N 1
ATOM 749 C CA . MET A 1 95 ? 5.004 3.193 -5.550 1.00 71.69 95 MET A CA 1
ATOM 750 C C . MET A 1 95 ? 4.395 3.180 -4.149 1.00 71.69 95 MET A C 1
ATOM 752 O O . MET A 1 95 ? 4.345 4.214 -3.477 1.00 71.69 95 MET A O 1
ATOM 756 N N . GLY A 1 96 ? 4.007 1.990 -3.682 1.00 85.06 96 GLY A N 1
ATOM 757 C CA . GLY A 1 96 ? 3.216 1.824 -2.480 1.00 85.06 96 GLY A CA 1
ATOM 758 C C . GLY A 1 96 ? 1.840 2.467 -2.644 1.00 85.06 96 GLY A C 1
ATOM 759 O O . GLY A 1 96 ? 1.410 2.829 -3.740 1.00 85.06 96 GLY A O 1
ATOM 760 N N . LYS A 1 97 ? 1.148 2.655 -1.522 1.00 90.44 97 LYS A N 1
ATOM 761 C CA . LYS A 1 97 ? -0.148 3.340 -1.473 1.00 90.44 97 LYS A CA 1
ATOM 762 C C . LYS A 1 97 ? -0.058 4.600 -0.620 1.00 90.44 97 LYS A C 1
ATOM 764 O O . LYS A 1 97 ? 0.683 4.640 0.362 1.00 90.44 97 LYS A O 1
ATOM 769 N N . VAL A 1 98 ? -0.796 5.637 -1.009 1.00 89.12 98 VAL A N 1
ATOM 770 C CA . VAL A 1 98 ? -0.879 6.906 -0.272 1.00 89.12 98 VAL A CA 1
ATOM 771 C C . VAL A 1 98 ? -2.086 6.874 0.665 1.00 89.12 98 VAL A C 1
ATOM 773 O O . VAL A 1 98 ? -3.203 6.616 0.221 1.00 89.12 98 VAL A O 1
ATOM 776 N N . TYR A 1 99 ? -1.871 7.195 1.943 1.00 92.44 99 TYR A N 1
ATOM 777 C CA . TYR A 1 99 ? -2.916 7.266 2.971 1.00 92.44 99 TYR A CA 1
ATOM 778 C C . TYR A 1 99 ? -2.973 8.666 3.586 1.00 92.44 99 TYR A C 1
ATOM 780 O O . TYR A 1 99 ? -2.408 8.922 4.643 1.00 92.44 99 TYR A O 1
ATOM 788 N N . SER A 1 100 ? -3.655 9.592 2.916 1.00 89.75 100 SER A N 1
ATOM 789 C CA . SER A 1 100 ? -3.655 11.018 3.281 1.00 89.75 100 SER A CA 1
ATOM 790 C C . SER A 1 100 ? -4.335 11.348 4.614 1.00 89.75 100 SER A C 1
ATOM 792 O O . SER A 1 100 ? -4.013 12.367 5.217 1.00 89.75 100 SER A O 1
ATOM 794 N N . ASN A 1 101 ? -5.277 10.518 5.071 1.00 92.44 101 ASN A N 1
ATOM 795 C CA . ASN A 1 101 ? -6.023 10.746 6.315 1.00 92.44 101 ASN A CA 1
ATOM 796 C C . ASN A 1 101 ? -5.428 10.008 7.529 1.00 92.44 101 ASN A C 1
ATOM 798 O O . ASN A 1 101 ? -5.909 10.198 8.645 1.00 92.44 101 ASN A O 1
ATOM 802 N N . ALA A 1 102 ? -4.431 9.142 7.323 1.00 94.38 102 ALA A N 1
ATOM 803 C CA . ALA A 1 102 ? -3.790 8.387 8.396 1.00 94.38 102 ALA A CA 1
ATOM 804 C C . ALA A 1 102 ? -2.582 9.159 8.968 1.00 94.38 102 ALA A C 1
ATOM 806 O O . ALA A 1 102 ? -1.977 9.958 8.252 1.00 94.38 102 ALA A O 1
ATOM 807 N N . PRO A 1 103 ? -2.195 8.923 10.237 1.00 96.12 103 PRO A N 1
ATOM 808 C CA . PRO A 1 103 ? -0.963 9.470 10.805 1.00 96.12 103 PRO A CA 1
ATOM 809 C C . PRO A 1 103 ? 0.269 9.097 9.972 1.00 96.12 103 PRO A C 1
ATOM 811 O O . PRO A 1 103 ? 0.348 7.973 9.481 1.00 96.12 103 PRO A O 1
ATOM 814 N N . GLU A 1 104 ? 1.236 10.011 9.859 1.00 94.81 104 GLU A N 1
ATOM 815 C CA . GLU A 1 104 ? 2.401 9.884 8.966 1.00 94.81 104 GLU A CA 1
ATOM 816 C C . GLU A 1 104 ? 3.170 8.568 9.157 1.00 94.81 104 GLU A C 1
ATOM 818 O O . GLU A 1 104 ? 3.406 7.854 8.184 1.00 94.81 104 GLU A O 1
ATOM 823 N N . ASP A 1 105 ? 3.469 8.193 10.403 1.00 95.00 105 ASP A N 1
ATOM 824 C CA . ASP A 1 105 ? 4.190 6.951 10.710 1.00 95.00 105 ASP A CA 1
ATOM 825 C C . ASP A 1 105 ? 3.417 5.704 10.244 1.00 95.00 105 ASP A C 1
ATOM 827 O O . ASP A 1 105 ? 3.986 4.783 9.657 1.00 95.00 105 ASP A O 1
ATOM 831 N N . ILE A 1 106 ? 2.095 5.686 10.452 1.00 97.31 1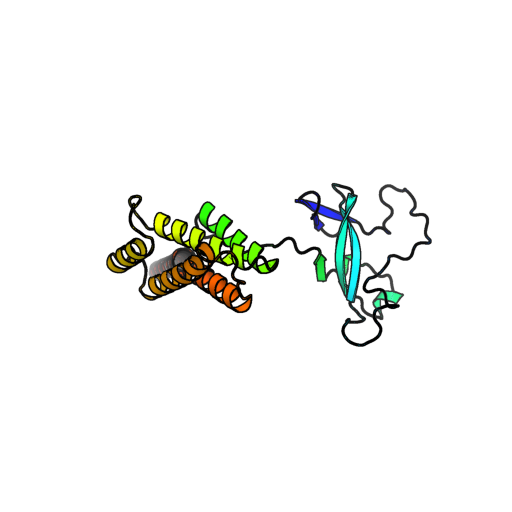06 ILE A N 1
ATOM 832 C CA . ILE A 1 106 ? 1.220 4.583 10.024 1.00 97.31 106 ILE A CA 1
ATOM 833 C C . ILE A 1 106 ? 1.117 4.558 8.498 1.00 97.31 106 ILE A C 1
ATOM 835 O O . ILE A 1 106 ? 1.233 3.492 7.898 1.00 97.31 106 ILE A O 1
ATOM 839 N N . ALA A 1 107 ? 0.923 5.719 7.870 1.00 96.31 107 ALA A N 1
ATOM 840 C CA . ALA A 1 107 ? 0.812 5.862 6.423 1.00 96.31 107 ALA A CA 1
ATOM 841 C C . ALA A 1 107 ? 2.094 5.413 5.711 1.00 96.31 107 ALA A C 1
ATOM 843 O O . ALA A 1 107 ? 2.021 4.701 4.710 1.00 96.31 107 ALA A O 1
ATOM 844 N N . SER A 1 108 ? 3.258 5.789 6.246 1.00 96.31 108 SER A N 1
ATOM 845 C CA . SER A 1 108 ? 4.569 5.419 5.714 1.00 96.31 108 SER A CA 1
ATOM 846 C C . SER A 1 108 ? 4.782 3.904 5.755 1.00 96.31 108 SER A C 1
ATOM 848 O O . SER A 1 108 ? 5.031 3.287 4.716 1.00 96.31 108 SER A O 1
ATOM 850 N N . MET A 1 109 ? 4.573 3.275 6.918 1.00 97.19 109 MET A N 1
ATOM 851 C CA . MET A 1 109 ? 4.724 1.822 7.049 1.00 97.19 109 MET A CA 1
ATOM 852 C C . MET A 1 109 ? 3.680 1.051 6.227 1.00 97.19 109 MET A C 1
ATOM 854 O O . MET A 1 109 ? 4.006 0.042 5.608 1.00 97.19 109 MET A O 1
ATOM 858 N N . ALA A 1 110 ? 2.427 1.518 6.173 1.00 97.44 110 ALA A N 1
ATOM 859 C CA . ALA A 1 110 ? 1.395 0.901 5.339 1.00 97.44 110 ALA A CA 1
ATOM 860 C C . ALA A 1 110 ? 1.724 1.021 3.843 1.00 97.44 110 ALA A C 1
ATOM 862 O O . ALA A 1 110 ? 1.496 0.085 3.078 1.00 97.44 110 ALA A O 1
ATOM 863 N N . SER A 1 111 ? 2.307 2.145 3.417 1.00 96.19 111 SER A N 1
ATOM 864 C CA . SER A 1 111 ? 2.808 2.307 2.051 1.00 96.19 111 SER A CA 1
ATOM 865 C C . SER A 1 111 ? 3.899 1.281 1.747 1.00 96.19 111 SER A C 1
ATOM 867 O O . SER A 1 111 ? 3.875 0.646 0.696 1.00 96.19 111 SER A O 1
ATOM 869 N N . GLU A 1 112 ? 4.819 1.059 2.686 1.00 96.56 112 GLU A N 1
ATOM 870 C CA . GLU A 1 112 ? 5.890 0.071 2.558 1.00 96.56 112 GLU A CA 1
ATOM 871 C C . GLU A 1 112 ? 5.372 -1.376 2.486 1.00 96.56 112 GLU A C 1
ATOM 873 O O . GLU A 1 112 ? 5.921 -2.170 1.725 1.00 96.56 112 GLU A O 1
ATOM 878 N N . VAL A 1 113 ? 4.256 -1.709 3.149 1.00 97.19 113 VAL A N 1
ATOM 879 C CA . VAL A 1 113 ? 3.583 -3.014 2.977 1.00 97.19 113 VAL A CA 1
ATOM 880 C C . VAL A 1 113 ? 3.218 -3.261 1.510 1.00 97.19 113 VAL A C 1
ATOM 882 O O . VAL A 1 113 ? 3.528 -4.327 0.971 1.00 97.19 113 VAL A O 1
ATOM 885 N N . HIS A 1 114 ? 2.605 -2.273 0.848 1.00 94.62 114 HIS A N 1
ATOM 886 C CA . HIS A 1 114 ? 2.291 -2.356 -0.585 1.00 94.62 114 HIS A CA 1
ATOM 887 C C . HIS A 1 114 ? 3.560 -2.506 -1.418 1.00 94.62 114 HIS A C 1
ATOM 889 O O . HIS A 1 114 ? 3.606 -3.351 -2.308 1.00 94.62 114 HIS A O 1
ATOM 895 N N . LYS A 1 115 ? 4.624 -1.771 -1.075 1.00 93.25 115 LYS A N 1
ATOM 896 C CA . LYS A 1 115 ? 5.900 -1.873 -1.791 1.00 93.25 115 LYS A CA 1
ATOM 897 C C . LYS A 1 115 ? 6.505 -3.268 -1.715 1.00 93.25 115 LYS A C 1
ATOM 899 O O . LYS A 1 115 ? 6.979 -3.785 -2.724 1.00 93.25 115 LYS A O 1
ATOM 904 N N . CYS A 1 116 ? 6.475 -3.888 -0.536 1.00 94.06 116 CYS A N 1
ATOM 905 C CA . CYS A 1 116 ? 6.937 -5.258 -0.351 1.00 94.06 116 CYS A CA 1
ATOM 906 C C . CYS A 1 116 ? 6.124 -6.243 -1.199 1.00 94.06 116 CYS A C 1
ATOM 908 O O . CYS A 1 116 ? 6.710 -7.095 -1.862 1.00 94.06 116 CYS A O 1
ATOM 910 N N . HIS A 1 117 ? 4.796 -6.120 -1.215 1.00 92.69 117 HIS A N 1
ATOM 911 C CA . HIS A 1 117 ? 3.944 -7.004 -2.010 1.00 92.69 117 HIS A CA 1
ATOM 912 C C . HIS A 1 117 ? 4.160 -6.825 -3.525 1.00 92.69 117 HIS A C 1
ATOM 914 O O . HIS A 1 117 ? 4.273 -7.809 -4.262 1.00 92.69 117 HIS A O 1
ATOM 920 N N . GLU A 1 118 ? 4.303 -5.582 -3.996 1.00 87.50 118 GLU A N 1
ATOM 921 C CA . GLU A 1 118 ? 4.565 -5.267 -5.407 1.00 87.50 118 GLU A CA 1
ATOM 922 C C . GLU A 1 118 ? 5.811 -5.991 -5.934 1.00 87.50 118 GLU A C 1
ATOM 924 O O . GLU A 1 118 ? 5.749 -6.620 -6.991 1.00 87.50 118 GLU A O 1
ATOM 929 N N . ILE A 1 119 ? 6.904 -5.998 -5.162 1.00 86.81 119 ILE A N 1
ATOM 930 C CA . ILE A 1 119 ? 8.160 -6.673 -5.537 1.00 86.81 119 ILE A CA 1
ATOM 931 C C . ILE A 1 119 ? 8.192 -8.176 -5.202 1.00 86.81 119 ILE A C 1
ATOM 933 O O . ILE A 1 119 ? 9.220 -8.821 -5.399 1.00 86.81 119 ILE A O 1
ATOM 937 N N . GLY A 1 120 ? 7.100 -8.745 -4.674 1.00 85.44 120 GLY A N 1
ATOM 938 C CA . GLY A 1 120 ? 7.024 -10.161 -4.283 1.00 85.44 120 GLY A CA 1
ATOM 939 C C . GLY A 1 120 ? 7.768 -10.511 -2.989 1.00 85.44 120 GLY A C 1
ATOM 940 O O . GLY A 1 120 ? 8.062 -11.675 -2.728 1.00 85.44 120 GLY A O 1
ATOM 941 N N . ALA A 1 121 ? 8.073 -9.523 -2.146 1.00 90.81 121 ALA A N 1
ATOM 942 C CA . ALA A 1 121 ? 8.582 -9.731 -0.793 1.00 90.81 121 ALA A CA 1
ATOM 943 C C . ALA A 1 121 ? 7.427 -10.049 0.179 1.00 90.81 121 ALA A C 1
ATOM 945 O O . ALA A 1 121 ? 7.237 -9.382 1.198 1.00 90.81 121 ALA A O 1
ATOM 946 N N . ASP A 1 122 ? 6.651 -11.085 -0.136 1.00 91.06 122 ASP A N 1
ATOM 947 C CA . ASP A 1 122 ? 5.355 -11.386 0.483 1.00 91.06 122 ASP A CA 1
ATOM 948 C C . ASP A 1 122 ? 5.445 -11.636 1.999 1.00 91.06 122 ASP A C 1
ATOM 950 O O . ASP A 1 122 ? 4.674 -11.097 2.795 1.00 91.06 122 ASP A O 1
ATOM 954 N N . ARG A 1 123 ? 6.491 -12.343 2.440 1.00 92.06 123 ARG A N 1
ATOM 955 C CA . ARG A 1 123 ? 6.777 -12.528 3.872 1.00 92.06 123 ARG A CA 1
ATOM 956 C C . ARG A 1 123 ? 7.000 -11.205 4.602 1.00 92.06 123 ARG A C 1
ATOM 958 O O . ARG A 1 123 ? 6.503 -11.023 5.712 1.00 92.06 123 ARG A O 1
ATOM 965 N N . ALA A 1 124 ? 7.760 -10.296 3.992 1.00 92.75 124 ALA A N 1
ATOM 966 C CA . ALA A 1 124 ? 8.026 -8.988 4.576 1.00 92.75 124 ALA A CA 1
ATOM 967 C C . ALA A 1 124 ? 6.736 -8.164 4.647 1.00 92.75 124 ALA A C 1
ATOM 969 O O . ALA A 1 124 ? 6.463 -7.576 5.689 1.00 92.75 124 ALA A O 1
ATOM 970 N N . ALA A 1 125 ? 5.906 -8.207 3.599 1.00 95.00 125 ALA A N 1
ATOM 971 C CA . ALA A 1 125 ? 4.616 -7.525 3.569 1.00 95.00 125 ALA A CA 1
ATOM 972 C C . ALA A 1 125 ? 3.693 -7.980 4.714 1.00 95.00 125 ALA A C 1
ATOM 974 O O . ALA A 1 125 ? 3.159 -7.139 5.433 1.00 95.00 125 ALA A O 1
ATOM 975 N N . VAL A 1 126 ? 3.552 -9.292 4.951 1.00 94.88 126 VAL A N 1
ATOM 976 C CA . VAL A 1 126 ? 2.691 -9.818 6.030 1.00 94.88 126 VAL A CA 1
ATOM 977 C C . VAL A 1 126 ? 3.219 -9.461 7.425 1.00 94.88 126 VAL A C 1
ATOM 979 O O . VAL A 1 126 ? 2.446 -9.040 8.292 1.00 94.88 126 VAL A O 1
ATOM 982 N N . ILE A 1 127 ? 4.529 -9.591 7.659 1.00 93.62 127 ILE A N 1
ATOM 983 C CA . ILE A 1 127 ? 5.140 -9.218 8.947 1.00 93.62 127 ILE A CA 1
ATOM 984 C C . ILE A 1 127 ? 4.982 -7.714 9.193 1.00 93.62 127 ILE A C 1
ATOM 986 O O . ILE A 1 127 ? 4.589 -7.302 10.286 1.00 93.62 127 ILE A O 1
ATOM 990 N N . LEU A 1 128 ? 5.237 -6.894 8.173 1.00 95.69 128 LEU A N 1
ATOM 991 C CA . LEU A 1 128 ? 5.115 -5.447 8.272 1.00 95.69 128 LEU A CA 1
ATOM 992 C C . LEU A 1 128 ? 3.657 -5.015 8.473 1.00 95.69 128 LEU A C 1
ATOM 994 O O . LEU A 1 128 ? 3.400 -4.151 9.305 1.00 95.69 128 LEU A O 1
ATOM 998 N N . ALA A 1 129 ? 2.687 -5.672 7.829 1.00 96.69 129 ALA A N 1
ATOM 999 C CA . ALA A 1 129 ? 1.261 -5.413 8.043 1.00 96.69 129 ALA A CA 1
ATOM 1000 C C . ALA A 1 129 ? 0.841 -5.628 9.508 1.00 96.69 129 ALA A C 1
ATOM 1002 O O . ALA A 1 129 ? 0.057 -4.849 10.056 1.00 96.69 129 ALA A O 1
ATOM 1003 N N . ARG A 1 130 ? 1.404 -6.640 10.183 1.00 95.19 130 ARG A N 1
ATOM 1004 C CA . ARG A 1 130 ? 1.202 -6.848 11.626 1.00 95.19 130 ARG A CA 1
ATOM 1005 C C . ARG A 1 130 ? 1.786 -5.700 12.451 1.00 95.19 130 ARG A C 1
ATOM 1007 O O . ARG A 1 130 ? 1.124 -5.240 13.378 1.00 95.19 130 ARG A O 1
ATOM 1014 N N . SER A 1 131 ? 2.977 -5.213 12.111 1.00 95.25 131 SER A N 1
ATOM 1015 C CA . SER A 1 131 ? 3.589 -4.053 12.777 1.00 95.25 131 SER A CA 1
ATOM 1016 C C . SER A 1 131 ? 2.771 -2.772 12.579 1.00 95.25 131 SER A C 1
ATOM 1018 O O . SER A 1 131 ? 2.553 -2.027 13.533 1.00 95.25 131 SER A O 1
ATOM 1020 N N . VAL A 1 132 ? 2.234 -2.547 11.374 1.00 97.25 132 VAL A N 1
ATOM 1021 C CA . VAL A 1 132 ? 1.290 -1.448 11.104 1.00 97.25 132 VAL A CA 1
ATOM 1022 C C . VAL A 1 132 ? 0.055 -1.574 11.989 1.00 97.25 132 VAL A C 1
ATOM 1024 O O . VAL A 1 132 ? -0.352 -0.595 12.609 1.00 97.25 132 VAL A O 1
ATOM 1027 N N . MET A 1 133 ? -0.505 -2.778 12.119 1.00 96.56 133 MET A N 1
ATOM 1028 C CA . MET A 1 133 ? -1.660 -3.020 12.984 1.00 96.56 133 MET A CA 1
ATOM 1029 C C . MET A 1 133 ? -1.365 -2.722 14.460 1.00 96.56 133 MET A C 1
ATOM 1031 O O . MET A 1 133 ? -2.202 -2.141 15.148 1.00 96.56 133 MET A O 1
ATOM 1035 N N . GLU A 1 134 ? -0.173 -3.063 14.958 1.00 94.81 134 GLU A N 1
ATOM 1036 C CA . GLU A 1 134 ? 0.250 -2.688 16.315 1.00 94.81 134 GLU A CA 1
ATOM 1037 C C . GLU A 1 134 ? 0.322 -1.165 16.498 1.00 94.81 134 GLU A C 1
ATOM 1039 O O . GLU A 1 134 ? -0.116 -0.659 17.537 1.00 94.81 134 GLU A O 1
ATOM 1044 N N . GLY A 1 135 ? 0.819 -0.444 15.487 1.00 95.75 135 GLY A N 1
ATOM 1045 C CA . GLY A 1 135 ? 0.847 1.019 15.452 1.00 95.75 135 GLY A CA 1
ATOM 1046 C C . GLY A 1 135 ? -0.550 1.644 15.432 1.00 95.75 135 GLY A C 1
ATOM 1047 O O . GLY A 1 135 ? -0.824 2.556 16.210 1.00 95.75 135 GLY A O 1
ATOM 1048 N N . ILE A 1 136 ? -1.465 1.108 14.617 1.00 96.56 136 ILE A N 1
ATOM 1049 C CA . ILE A 1 136 ? -2.876 1.525 14.575 1.00 96.56 136 ILE A CA 1
ATOM 1050 C C . ILE A 1 136 ? -3.525 1.330 15.945 1.00 96.56 136 ILE A C 1
ATOM 1052 O O . ILE A 1 136 ? -4.114 2.264 16.479 1.00 96.56 136 ILE A O 1
ATOM 1056 N N . VAL A 1 137 ? -3.386 0.147 16.552 1.00 95.56 137 VAL A N 1
ATOM 1057 C CA . VAL A 1 137 ? -3.946 -0.130 17.884 1.00 95.56 137 VAL A CA 1
ATOM 1058 C C . VAL A 1 137 ? -3.367 0.824 18.929 1.00 95.56 137 VAL A C 1
ATOM 1060 O O . VAL A 1 137 ? -4.123 1.365 19.728 1.00 95.56 137 VAL A O 1
ATOM 1063 N N . ALA A 1 138 ? -2.057 1.092 18.898 1.00 94.69 138 ALA A N 1
ATOM 1064 C CA . ALA A 1 138 ? -1.434 2.064 19.797 1.00 94.69 138 ALA A CA 1
ATOM 1065 C C . ALA A 1 138 ? -1.986 3.484 19.605 1.00 94.69 138 ALA A C 1
ATOM 1067 O O . ALA A 1 138 ? -2.184 4.197 20.581 1.00 94.69 138 ALA A O 1
ATOM 1068 N N . ASN A 1 139 ? -2.277 3.884 18.367 1.00 94.81 139 ASN A N 1
ATOM 1069 C CA . ASN A 1 139 ? -2.851 5.191 18.055 1.00 94.81 139 ASN A CA 1
ATOM 1070 C C . ASN A 1 139 ? -4.308 5.350 18.534 1.00 94.81 139 ASN A C 1
ATOM 1072 O O . ASN A 1 139 ? -4.747 6.473 18.764 1.00 94.81 139 ASN A O 1
ATOM 1076 N N . GLN A 1 140 ? -5.045 4.249 18.711 1.00 93.56 140 GLN A N 1
ATOM 1077 C CA . GLN A 1 140 ? -6.406 4.256 19.270 1.00 93.56 140 GLN A CA 1
ATOM 1078 C C . GLN A 1 140 ? -6.436 4.203 20.809 1.00 93.56 140 GLN A C 1
ATOM 1080 O O . GLN A 1 140 ? -7.487 4.418 21.419 1.00 93.56 140 GLN A O 1
ATOM 1085 N N . GLU A 1 141 ? -5.307 3.892 21.448 1.00 92.31 141 GLU A N 1
ATOM 1086 C CA . GLU A 1 141 ? -5.182 3.825 22.901 1.00 92.31 141 GLU A CA 1
ATOM 1087 C C . GLU A 1 141 ? -4.871 5.204 23.497 1.00 92.31 141 GLU A C 1
ATOM 1089 O O . GLU A 1 141 ? -4.055 5.964 22.988 1.00 92.31 141 GLU A O 1
ATOM 1094 N N . GLU A 1 142 ? -5.490 5.516 24.636 1.00 88.81 142 GLU A N 1
ATOM 1095 C CA . GLU A 1 142 ? -5.205 6.758 25.372 1.00 88.81 142 GLU A CA 1
ATOM 1096 C C . GLU A 1 142 ? -3.890 6.669 26.162 1.00 88.81 142 GLU A C 1
ATOM 1098 O O . GLU A 1 142 ? -3.236 7.678 26.420 1.00 88.81 142 GLU A O 1
ATOM 1103 N N . VAL A 1 143 ? -3.499 5.452 26.556 1.00 87.69 143 VAL A N 1
ATOM 1104 C CA . VAL A 1 143 ? -2.287 5.168 27.329 1.00 87.69 143 VAL A CA 1
ATOM 1105 C C . VAL A 1 143 ? -1.613 3.920 26.755 1.00 87.69 143 VAL A C 1
ATOM 1107 O O . VAL A 1 143 ? -2.311 2.934 26.508 1.00 87.69 143 VAL A O 1
ATOM 1110 N N . PRO A 1 144 ? -0.274 3.905 26.606 1.00 85.88 144 PRO A N 1
ATOM 1111 C CA . PRO A 1 144 ? 0.446 2.731 26.131 1.00 85.88 144 PRO A CA 1
ATOM 1112 C C . PRO A 1 144 ? 0.153 1.483 26.970 1.00 85.88 144 PRO A C 1
ATOM 1114 O O . PRO A 1 144 ? 0.398 1.446 28.181 1.00 85.88 144 PRO A O 1
ATOM 1117 N N . SER A 1 145 ? -0.346 0.437 26.315 1.00 88.00 145 SER A N 1
ATOM 1118 C CA . SER A 1 145 ? -0.655 -0.839 26.955 1.00 88.00 145 SER A CA 1
ATOM 1119 C C . SER A 1 145 ? 0.524 -1.815 26.900 1.00 88.00 145 SER A C 1
ATOM 1121 O O . SER A 1 145 ? 1.200 -1.945 25.883 1.00 88.00 145 SER A O 1
ATOM 1123 N N . LYS A 1 146 ? 0.744 -2.567 27.988 1.00 89.12 146 LYS A N 1
ATOM 1124 C CA . LYS A 1 146 ? 1.684 -3.711 28.028 1.00 89.12 146 LYS A CA 1
ATOM 1125 C C . LYS A 1 146 ? 1.021 -5.048 27.667 1.00 89.12 146 LYS A C 1
ATOM 1127 O O . LYS A 1 146 ? 1.658 -6.095 27.764 1.00 89.12 146 LYS A O 1
ATOM 1132 N N . LYS A 1 147 ? -0.270 -5.027 27.331 1.00 91.44 147 LYS A N 1
ATOM 1133 C CA . LYS A 1 147 ? -1.051 -6.224 27.008 1.00 91.44 147 LYS A CA 1
ATOM 1134 C C . LYS A 1 147 ? -0.676 -6.783 25.636 1.00 91.44 147 LYS A C 1
ATOM 1136 O O . LYS A 1 147 ? -0.100 -6.089 24.798 1.00 91.44 147 LYS A O 1
ATOM 1141 N N . LYS A 1 148 ? -1.036 -8.041 25.382 1.00 92.62 148 LYS A N 1
ATOM 1142 C CA . LYS A 1 148 ? -0.851 -8.652 24.057 1.00 92.62 148 LYS A CA 1
ATOM 1143 C C . LYS A 1 148 ? -1.782 -7.993 23.039 1.00 92.62 148 LYS A C 1
ATOM 1145 O O . LYS A 1 148 ? -2.873 -7.556 23.393 1.00 92.62 148 LYS A O 1
ATOM 1150 N N . LEU A 1 149 ? -1.397 -7.998 21.759 1.00 91.75 149 LEU A N 1
ATOM 1151 C CA . LEU A 1 149 ? -2.183 -7.373 20.685 1.00 91.75 149 LEU A CA 1
ATOM 1152 C C . LEU A 1 149 ? -3.651 -7.841 20.659 1.00 91.75 149 LEU A C 1
ATOM 1154 O O . LEU A 1 149 ? -4.541 -7.018 20.490 1.00 91.75 149 LEU A O 1
ATOM 1158 N N . TYR A 1 150 ? -3.917 -9.132 20.895 1.00 93.94 150 TYR A N 1
ATOM 1159 C CA . TYR A 1 150 ? -5.295 -9.646 20.941 1.00 93.94 150 TYR A CA 1
ATOM 1160 C C . TYR A 1 150 ? -6.130 -8.982 22.055 1.00 93.94 150 TYR A C 1
ATOM 1162 O O . TYR A 1 150 ? -7.268 -8.595 21.818 1.00 93.94 150 TYR A O 1
ATOM 1170 N N . GLU A 1 151 ? -5.559 -8.810 23.251 1.00 95.75 151 GLU A N 1
ATOM 1171 C CA . GLU A 1 151 ? -6.258 -8.218 24.400 1.00 95.75 151 GLU A CA 1
ATOM 1172 C C . GLU A 1 151 ? -6.553 -6.742 24.142 1.00 95.75 151 GLU A C 1
ATOM 1174 O O . GLU A 1 151 ? -7.626 -6.252 24.478 1.00 95.75 151 GLU A O 1
ATOM 1179 N N . ARG A 1 152 ? -5.603 -6.050 23.504 1.00 96.00 152 ARG A N 1
ATOM 1180 C CA . ARG A 1 152 ? -5.729 -4.640 23.125 1.00 96.00 152 ARG A CA 1
ATOM 1181 C C . ARG A 1 152 ? -6.852 -4.437 22.105 1.00 96.00 152 ARG A C 1
ATOM 1183 O O . ARG A 1 152 ? -7.679 -3.551 22.287 1.00 96.00 152 ARG A O 1
ATOM 1190 N N . ILE A 1 153 ? -6.939 -5.298 21.086 1.00 95.69 153 ILE A N 1
ATOM 1191 C CA . ILE A 1 153 ? -8.027 -5.268 20.091 1.00 95.69 153 ILE A CA 1
ATOM 1192 C C . ILE A 1 153 ? -9.392 -5.478 20.766 1.00 95.69 153 ILE A C 1
ATOM 1194 O O . ILE A 1 153 ? -10.327 -4.715 20.517 1.00 95.69 153 ILE A O 1
ATOM 1198 N N . GLU A 1 154 ? -9.511 -6.469 21.653 1.00 95.88 154 GLU A N 1
ATOM 1199 C CA . GLU A 1 154 ? -10.766 -6.745 22.364 1.00 95.88 154 GLU A CA 1
ATOM 1200 C C . GLU A 1 154 ? -11.171 -5.617 23.321 1.00 95.88 154 GLU A C 1
ATOM 1202 O O . GLU A 1 154 ? -12.355 -5.291 23.433 1.00 95.88 154 GLU A O 1
ATOM 1207 N N . ASP A 1 155 ? -10.209 -4.978 23.989 1.00 95.38 155 ASP A N 1
ATOM 1208 C CA . ASP A 1 155 ? -10.483 -3.827 24.847 1.00 95.38 155 ASP A CA 1
ATOM 1209 C C . ASP A 1 155 ? -10.975 -2.620 24.031 1.00 95.38 155 ASP A C 1
ATOM 1211 O O . ASP A 1 155 ? -11.958 -1.989 24.424 1.00 95.38 155 ASP A O 1
ATOM 1215 N N . LEU A 1 156 ? -10.375 -2.339 22.867 1.00 95.50 156 LEU A N 1
ATOM 1216 C CA . LEU A 1 156 ? -10.840 -1.281 21.959 1.00 95.50 156 LEU A CA 1
ATOM 1217 C C . LEU A 1 156 ? -12.248 -1.562 21.418 1.00 95.50 156 LEU A C 1
ATOM 1219 O O . LEU A 1 156 ? -13.075 -0.647 21.350 1.00 95.50 156 LEU A O 1
ATOM 1223 N N . LYS A 1 157 ? -12.541 -2.822 21.072 1.00 96.50 157 LYS A N 1
ATOM 1224 C CA . LYS A 1 157 ? -13.878 -3.271 20.651 1.00 96.50 157 LYS A CA 1
ATOM 1225 C C . LYS A 1 157 ? -14.896 -3.073 21.773 1.00 96.50 157 LYS A C 1
ATOM 1227 O O . LYS A 1 157 ? -15.955 -2.493 21.549 1.00 96.50 157 LYS A O 1
ATOM 1232 N N . ARG A 1 158 ? -14.568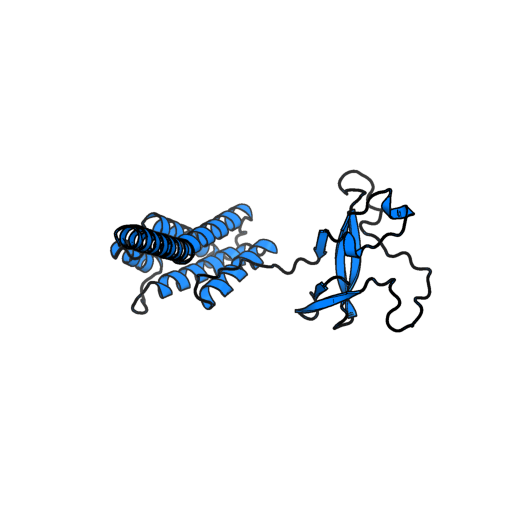 -3.496 23.001 1.00 95.38 158 ARG A N 1
ATOM 1233 C CA . ARG A 1 158 ? -15.440 -3.345 24.181 1.00 95.38 158 ARG A CA 1
ATOM 1234 C C . ARG A 1 158 ? -15.674 -1.878 24.543 1.00 95.38 158 ARG A C 1
ATOM 1236 O O . ARG A 1 158 ? -16.774 -1.526 24.956 1.00 95.38 158 ARG A O 1
ATOM 1243 N N . ALA A 1 159 ? -14.662 -1.031 24.369 1.00 94.19 159 ALA A N 1
ATOM 1244 C CA . ALA A 1 159 ? -14.759 0.411 24.573 1.00 94.19 159 ALA A CA 1
ATOM 1245 C C . ALA A 1 159 ? -15.512 1.142 23.444 1.00 94.19 159 ALA A C 1
ATOM 1247 O O . ALA A 1 159 ? -15.728 2.348 23.545 1.00 94.19 159 ALA A O 1
ATOM 1248 N N . GLY A 1 160 ? -15.890 0.447 22.364 1.00 93.19 160 GLY A N 1
ATOM 1249 C CA . GLY A 1 160 ? -16.566 1.039 21.208 1.00 93.19 160 GLY A CA 1
ATOM 1250 C C . GLY A 1 160 ? -15.682 1.968 20.372 1.00 93.19 160 GLY A C 1
ATOM 1251 O O . GLY A 1 160 ? -16.204 2.720 19.554 1.00 93.19 160 GLY A O 1
ATOM 1252 N N . LYS A 1 161 ? -14.356 1.934 20.566 1.00 93.81 161 LYS A N 1
ATOM 1253 C CA . LYS A 1 161 ? -13.390 2.733 19.790 1.00 93.81 161 LYS A CA 1
ATOM 1254 C C . LYS A 1 161 ? -13.223 2.184 18.372 1.00 93.81 161 LYS A C 1
ATOM 1256 O O . LYS A 1 161 ? -12.951 2.941 17.450 1.00 93.81 161 LYS A O 1
ATOM 1261 N N . ILE A 1 162 ? -13.419 0.877 18.201 1.00 94.94 162 ILE A N 1
ATOM 1262 C CA . ILE A 1 162 ? -13.428 0.202 16.900 1.00 94.94 162 ILE A CA 1
ATOM 1263 C C . ILE A 1 162 ? -14.687 -0.653 16.756 1.00 94.94 162 ILE A C 1
ATOM 1265 O O . ILE A 1 162 ? -15.237 -1.151 17.740 1.00 94.94 162 ILE A O 1
ATOM 1269 N N . THR A 1 163 ? -15.143 -0.845 15.519 1.00 94.69 163 THR A N 1
ATOM 1270 C CA . THR A 1 163 ? -16.301 -1.703 15.234 1.00 94.69 163 THR A CA 1
ATOM 1271 C C . THR A 1 163 ? -15.942 -3.186 15.357 1.00 94.69 163 THR A C 1
ATOM 1273 O O . THR A 1 163 ? -14.773 -3.558 15.246 1.00 94.69 163 THR A O 1
ATOM 1276 N N . SER A 1 164 ? -16.948 -4.059 15.504 1.00 94.75 164 SER A N 1
ATOM 1277 C CA . SER A 1 164 ? -16.726 -5.514 15.473 1.00 94.75 164 SER A CA 1
ATOM 1278 C C . SER A 1 164 ? -16.025 -5.960 14.193 1.00 94.75 164 SER A C 1
ATOM 1280 O O . SER A 1 164 ? -15.066 -6.716 14.271 1.00 94.75 164 SER A O 1
ATOM 1282 N N . ARG A 1 165 ? -16.432 -5.425 13.035 1.00 95.06 165 ARG A N 1
ATOM 1283 C CA . ARG A 1 165 ? -15.810 -5.754 11.747 1.00 95.06 165 ARG A CA 1
ATOM 1284 C C . ARG A 1 165 ? -14.331 -5.367 11.716 1.00 95.06 165 ARG A C 1
ATOM 1286 O O . ARG A 1 165 ? -13.504 -6.157 11.275 1.00 95.06 165 ARG A O 1
ATOM 1293 N N . THR A 1 166 ? -13.993 -4.173 12.201 1.00 94.69 166 THR A N 1
ATOM 1294 C CA . THR A 1 166 ? -12.604 -3.694 12.253 1.00 94.69 166 THR A CA 1
ATOM 1295 C C . THR A 1 166 ? -11.761 -4.530 13.224 1.00 94.69 166 THR A C 1
ATOM 1297 O O . THR A 1 166 ? -10.611 -4.843 12.928 1.00 94.69 166 THR A O 1
ATOM 1300 N N . ALA A 1 167 ? -12.333 -4.953 14.355 1.00 95.44 167 ALA A N 1
ATOM 1301 C CA . ALA A 1 167 ? -11.662 -5.839 15.307 1.00 95.44 167 ALA A CA 1
ATOM 1302 C C . ALA A 1 167 ? -11.404 -7.244 14.732 1.00 95.44 167 ALA A C 1
ATOM 1304 O O . ALA A 1 167 ? -10.325 -7.807 14.932 1.00 95.44 167 ALA A O 1
ATOM 1305 N N . ASP A 1 168 ? -12.364 -7.795 13.986 1.00 95.88 168 ASP A N 1
ATOM 1306 C CA . ASP A 1 168 ? -12.222 -9.095 13.328 1.00 95.88 168 ASP A CA 1
ATOM 1307 C C . ASP A 1 168 ? -11.138 -9.028 12.231 1.00 95.88 168 ASP A C 1
ATO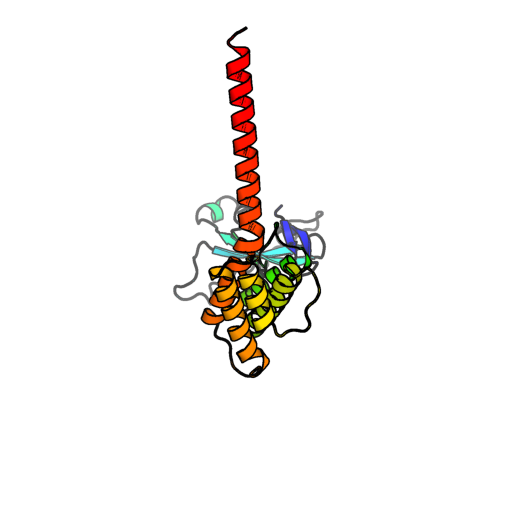M 1309 O O . ASP A 1 168 ? -10.276 -9.904 12.152 1.00 95.88 168 ASP A O 1
ATOM 1313 N N . ALA A 1 169 ? -11.097 -7.932 11.462 1.00 95.12 169 ALA A N 1
ATOM 1314 C CA . ALA A 1 169 ? -10.051 -7.649 10.476 1.00 95.12 169 ALA A CA 1
ATOM 1315 C C . ALA A 1 169 ? -8.649 -7.519 11.109 1.00 95.12 169 ALA A C 1
ATOM 1317 O O . ALA A 1 169 ? -7.694 -8.154 10.657 1.00 95.12 169 ALA A O 1
ATOM 1318 N N . ALA A 1 170 ? -8.523 -6.759 12.202 1.00 94.25 170 ALA A N 1
ATOM 1319 C CA . ALA A 1 170 ? -7.273 -6.641 12.957 1.00 94.25 170 ALA A CA 1
ATOM 1320 C C . ALA A 1 170 ? -6.814 -7.997 13.525 1.00 94.25 170 ALA A C 1
ATOM 1322 O O . ALA A 1 170 ? -5.624 -8.324 13.525 1.00 94.25 170 ALA A O 1
ATOM 1323 N N . THR A 1 171 ? -7.767 -8.816 13.979 1.00 94.62 171 THR A N 1
ATOM 1324 C CA . THR A 1 171 ? -7.498 -10.169 14.474 1.00 94.62 171 THR A CA 1
ATOM 1325 C C . THR A 1 171 ? -7.002 -11.088 13.366 1.00 94.62 171 THR A C 1
ATOM 1327 O O . THR A 1 171 ? -6.064 -11.846 13.610 1.00 94.62 171 THR A O 1
ATOM 1330 N N . ALA A 1 172 ? -7.570 -10.998 12.160 1.00 93.38 172 ALA A N 1
ATOM 1331 C CA . ALA A 1 172 ? -7.093 -11.747 11.003 1.00 93.38 172 ALA A CA 1
ATOM 1332 C C . ALA A 1 172 ? -5.619 -11.424 10.716 1.00 93.38 172 ALA A C 1
ATOM 1334 O O . ALA A 1 172 ? -4.791 -12.326 10.775 1.00 93.38 172 ALA A O 1
ATOM 1335 N N . ILE A 1 173 ? -5.257 -10.143 10.561 1.00 93.62 173 ILE A N 1
ATOM 1336 C CA . ILE A 1 173 ? -3.862 -9.717 10.317 1.00 93.62 173 ILE A CA 1
ATOM 1337 C C . ILE A 1 173 ? -2.917 -10.202 11.426 1.00 93.62 173 ILE A C 1
ATOM 1339 O O . ILE A 1 173 ? -1.810 -10.668 11.147 1.00 93.62 173 ILE A O 1
ATOM 1343 N N . ARG A 1 174 ? -3.348 -10.137 12.694 1.00 92.88 174 ARG A N 1
ATOM 1344 C CA . ARG A 1 174 ? -2.566 -10.655 13.826 1.00 92.88 174 ARG A CA 1
ATOM 1345 C C . ARG A 1 174 ? -2.277 -12.147 13.683 1.00 92.88 174 ARG A C 1
ATOM 1347 O O . ARG A 1 174 ? -1.158 -12.558 13.983 1.00 92.88 174 ARG A O 1
ATOM 1354 N N . LEU A 1 175 ? -3.283 -12.946 13.326 1.00 89.25 175 LEU A N 1
ATOM 1355 C CA . LEU A 1 175 ? -3.125 -14.389 13.141 1.00 89.25 175 LEU A CA 1
ATOM 1356 C C . LEU A 1 175 ? -2.183 -14.666 11.969 1.00 89.25 175 LEU A C 1
ATOM 1358 O O . LEU A 1 175 ? -1.192 -15.360 12.167 1.00 89.25 175 LEU A O 1
ATOM 1362 N N . CYS A 1 176 ? -2.409 -14.002 10.832 1.00 83.06 176 CYS A N 1
ATOM 1363 C CA . CYS A 1 176 ? -1.563 -14.110 9.648 1.00 83.06 176 CYS A CA 1
ATOM 1364 C C . CYS A 1 176 ? -0.090 -13.836 9.964 1.00 83.06 176 CYS A C 1
ATOM 1366 O O . CYS A 1 176 ? 0.783 -14.641 9.662 1.00 83.06 176 CYS A O 1
ATOM 1368 N N . GLY A 1 177 ? 0.209 -12.714 10.621 1.00 74.88 177 GLY A N 1
ATOM 1369 C CA . GLY A 1 177 ? 1.592 -12.366 10.929 1.00 74.88 177 GLY A CA 1
ATOM 1370 C C . GLY A 1 177 ? 2.221 -13.228 12.027 1.00 74.88 177 GLY A C 1
ATOM 1371 O O . GLY A 1 177 ? 3.433 -13.415 12.014 1.00 74.88 177 GLY A O 1
ATOM 1372 N N . ASN A 1 178 ? 1.446 -13.771 12.973 1.00 76.31 178 ASN A N 1
ATOM 1373 C CA . ASN A 1 178 ? 2.000 -14.633 14.023 1.00 76.31 178 ASN A CA 1
ATOM 1374 C C . ASN A 1 178 ? 2.588 -15.929 13.453 1.00 76.31 178 ASN A C 1
ATOM 1376 O O . ASN A 1 178 ? 3.661 -16.340 13.897 1.00 76.31 178 ASN A O 1
ATOM 1380 N N . ASP A 1 179 ? 1.921 -16.537 12.473 1.00 72.31 179 ASP A N 1
ATOM 1381 C CA . ASP A 1 179 ? 2.375 -17.792 11.872 1.00 72.31 179 ASP A CA 1
ATOM 1382 C C . ASP A 1 179 ? 3.740 -17.601 11.189 1.00 72.31 179 ASP A C 1
ATOM 1384 O O . ASP A 1 179 ? 4.672 -18.368 11.431 1.00 72.31 179 ASP A O 1
ATOM 1388 N N . TYR A 1 180 ? 3.931 -16.494 10.463 1.00 71.12 180 TYR A N 1
ATOM 1389 C CA . TYR A 1 180 ? 5.180 -16.223 9.739 1.00 71.12 180 TYR A CA 1
ATOM 1390 C C . TYR A 1 180 ? 6.284 -15.556 10.562 1.00 71.12 180 TYR A C 1
ATOM 1392 O O . TYR A 1 180 ? 7.451 -15.637 10.186 1.00 71.12 180 TYR A O 1
ATOM 1400 N N . VAL A 1 181 ? 5.961 -14.930 11.698 1.00 70.88 181 VAL A N 1
ATOM 1401 C CA . VAL A 1 181 ? 6.980 -14.476 12.661 1.00 70.88 181 VAL A CA 1
ATOM 1402 C C . VAL A 1 181 ? 7.602 -15.667 13.395 1.00 70.88 181 VAL A C 1
ATOM 1404 O O . VAL A 1 181 ? 8.791 -15.637 13.707 1.00 70.88 181 VAL A O 1
ATOM 1407 N N . HIS A 1 182 ? 6.829 -16.723 13.664 1.00 71.81 182 HIS A N 1
ATOM 1408 C CA . HIS A 1 182 ? 7.331 -17.918 14.346 1.00 71.81 182 HIS A CA 1
ATOM 1409 C C . HIS A 1 182 ? 7.895 -18.973 13.381 1.00 71.81 182 HIS A C 1
ATOM 1411 O O . HIS A 1 182 ? 8.887 -19.617 13.718 1.00 71.81 182 HIS A O 1
ATOM 1417 N N . ASN A 1 183 ? 7.351 -19.081 12.164 1.00 75.25 183 ASN A N 1
ATOM 1418 C CA . ASN A 1 183 ? 7.816 -19.991 11.113 1.00 75.25 183 ASN A CA 1
ATOM 1419 C C . ASN A 1 183 ? 8.399 -19.218 9.921 1.00 75.25 183 ASN A C 1
ATOM 1421 O O . ASN A 1 183 ? 7.965 -19.365 8.782 1.00 75.25 183 ASN A O 1
ATOM 1425 N N . VAL A 1 184 ? 9.425 -18.400 10.166 1.00 73.06 184 VAL A N 1
ATOM 1426 C CA . VAL A 1 184 ? 10.025 -17.496 9.158 1.00 73.06 184 VAL A CA 1
ATOM 1427 C C . VAL A 1 184 ? 10.511 -18.220 7.891 1.00 73.06 184 VAL A C 1
ATOM 1429 O O . VAL A 1 184 ? 10.622 -17.611 6.831 1.00 73.06 184 VAL A O 1
ATOM 1432 N N . LEU A 1 185 ? 10.812 -19.518 7.970 1.00 81.69 185 LEU A N 1
ATOM 1433 C CA . LEU A 1 185 ? 11.271 -20.307 6.822 1.00 81.69 185 LEU A CA 1
ATOM 1434 C C . LEU A 1 185 ? 10.134 -20.757 5.896 1.00 81.69 185 LEU A C 1
ATOM 1436 O O . LEU A 1 185 ? 10.397 -21.124 4.752 1.00 81.69 185 LEU A O 1
ATOM 1440 N N . GLU A 1 186 ? 8.888 -20.713 6.362 1.00 80.69 186 GLU A N 1
ATOM 1441 C CA . GLU A 1 186 ? 7.724 -21.085 5.568 1.00 80.69 186 GLU A CA 1
ATOM 1442 C C . GLU A 1 186 ? 7.501 -20.066 4.445 1.00 80.69 186 GLU A C 1
ATOM 1444 O O . GLU A 1 186 ? 7.722 -18.856 4.607 1.00 80.69 186 GLU A O 1
ATOM 1449 N N . GLN A 1 187 ? 7.148 -20.559 3.260 1.00 78.25 187 GLN A N 1
ATOM 1450 C CA . GLN A 1 187 ? 6.804 -19.689 2.142 1.00 78.25 187 GLN A CA 1
ATOM 1451 C C . GLN A 1 187 ? 5.426 -19.077 2.387 1.00 78.25 187 GLN A C 1
ATOM 1453 O O . GLN A 1 187 ? 4.505 -19.753 2.841 1.00 78.25 187 GLN A O 1
ATOM 1458 N N . VAL A 1 188 ? 5.307 -17.785 2.094 1.00 85.62 188 VAL A N 1
ATOM 1459 C CA . VAL A 1 188 ? 4.025 -17.083 2.112 1.00 85.62 188 VAL A CA 1
ATOM 1460 C C . VAL A 1 188 ? 3.524 -17.049 0.687 1.00 85.62 188 VAL A C 1
ATOM 1462 O O . VAL A 1 188 ? 4.261 -16.637 -0.207 1.00 85.62 188 VAL A O 1
ATOM 1465 N N . ASP A 1 189 ? 2.294 -17.498 0.484 1.00 85.69 189 ASP A N 1
ATOM 1466 C CA . ASP A 1 189 ? 1.659 -17.401 -0.818 1.00 85.69 189 ASP A CA 1
ATOM 1467 C C . ASP A 1 189 ? 1.312 -15.939 -1.146 1.00 85.69 189 ASP A C 1
ATOM 1469 O O . ASP A 1 189 ? 0.946 -15.137 -0.274 1.00 85.69 189 ASP A O 1
ATOM 1473 N N . ARG A 1 190 ? 1.430 -15.582 -2.422 1.00 84.88 190 ARG A N 1
ATOM 1474 C CA . ARG A 1 190 ? 1.171 -14.223 -2.896 1.00 84.88 190 ARG A CA 1
ATOM 1475 C C . ARG A 1 190 ? -0.311 -13.879 -2.792 1.00 84.88 190 ARG A C 1
ATOM 1477 O O . ARG A 1 190 ? -0.631 -12.771 -2.366 1.00 84.88 190 ARG A O 1
ATOM 1484 N N . GLU A 1 191 ? -1.206 -14.818 -3.114 1.00 85.62 191 GLU A N 1
ATOM 1485 C CA . GLU A 1 191 ? -2.661 -14.612 -3.000 1.00 85.62 191 GLU A CA 1
ATOM 1486 C C . GLU A 1 191 ? -3.058 -14.343 -1.546 1.00 85.62 191 GLU A C 1
ATOM 1488 O O . GLU A 1 191 ? -3.817 -13.421 -1.238 1.00 85.62 191 GLU A O 1
ATOM 1493 N N . TYR A 1 192 ? -2.473 -15.108 -0.625 1.00 89.62 192 TYR A N 1
ATOM 1494 C CA . TYR A 1 192 ? -2.646 -14.890 0.803 1.00 89.62 192 TYR A CA 1
ATOM 1495 C C . TYR A 1 192 ? -2.165 -13.500 1.243 1.00 89.62 192 TYR A C 1
ATOM 1497 O O . TYR A 1 192 ? -2.857 -12.800 1.985 1.00 89.62 192 TYR A O 1
ATOM 1505 N N . THR A 1 193 ? -0.997 -13.074 0.762 1.00 92.81 193 THR A N 1
ATOM 1506 C CA . THR A 1 193 ? -0.453 -11.744 1.065 1.00 92.81 193 THR A CA 1
ATOM 1507 C C . THR A 1 193 ? -1.358 -10.637 0.544 1.00 92.81 193 THR A C 1
ATOM 1509 O O . THR A 1 193 ? -1.647 -9.695 1.278 1.00 92.81 193 THR A O 1
ATOM 1512 N N . GLU A 1 194 ? -1.880 -10.772 -0.675 1.00 93.00 194 GLU A N 1
ATOM 1513 C CA . GLU A 1 194 ? -2.820 -9.812 -1.254 1.00 93.00 194 GLU A CA 1
ATOM 1514 C C . GLU A 1 194 ? -4.073 -9.644 -0.376 1.00 93.00 194 GLU A C 1
ATOM 1516 O O . GLU A 1 194 ? -4.533 -8.522 -0.149 1.00 93.00 194 GLU A O 1
ATOM 1521 N N . ILE A 1 195 ? -4.603 -10.741 0.179 1.00 94.94 195 ILE A N 1
ATOM 1522 C CA . ILE A 1 195 ? -5.727 -10.695 1.127 1.00 94.94 195 ILE A CA 1
ATOM 1523 C C . ILE A 1 195 ? -5.347 -9.887 2.374 1.00 94.94 195 ILE A C 1
ATOM 1525 O O . ILE A 1 195 ? -6.102 -9.003 2.777 1.00 94.94 195 ILE A O 1
ATOM 1529 N N . VAL A 1 196 ? -4.178 -10.140 2.970 1.00 96.06 196 VAL A N 1
ATOM 1530 C CA . VAL A 1 196 ? -3.699 -9.403 4.155 1.00 96.06 196 VAL A CA 1
ATOM 1531 C C . VAL A 1 196 ? -3.565 -7.905 3.864 1.00 96.06 196 VAL A C 1
ATOM 1533 O O . VAL A 1 196 ? -4.036 -7.086 4.657 1.00 96.06 196 VAL A O 1
ATOM 1536 N N . VAL A 1 197 ? -2.989 -7.537 2.715 1.00 96.56 197 VAL A N 1
ATOM 1537 C CA . VAL A 1 197 ? -2.850 -6.138 2.277 1.00 96.56 197 VAL A CA 1
ATOM 1538 C C . VAL A 1 197 ? -4.222 -5.471 2.112 1.00 96.56 197 VAL A C 1
ATOM 1540 O O . VAL A 1 197 ? -4.433 -4.365 2.612 1.00 96.56 197 VAL A O 1
ATOM 1543 N N . LYS A 1 198 ? -5.195 -6.156 1.497 1.00 96.62 198 LYS A N 1
ATOM 1544 C CA . LYS A 1 198 ? -6.572 -5.648 1.346 1.00 96.62 198 LYS A CA 1
ATOM 1545 C C . LYS A 1 198 ? -7.301 -5.490 2.682 1.00 96.62 198 LYS A C 1
ATOM 1547 O O . LYS A 1 198 ? -8.067 -4.542 2.856 1.00 96.62 198 LYS A O 1
ATOM 1552 N N . ILE A 1 199 ? -7.075 -6.393 3.637 1.00 97.19 199 ILE A N 1
ATOM 1553 C CA . ILE A 1 199 ? -7.637 -6.263 4.989 1.00 97.19 199 ILE A CA 1
ATOM 1554 C C . ILE A 1 199 ? -7.027 -5.043 5.690 1.00 97.19 199 ILE A C 1
ATOM 1556 O O . ILE A 1 199 ? -7.761 -4.282 6.321 1.00 97.19 199 ILE A O 1
ATOM 1560 N N . LEU A 1 200 ? -5.715 -4.821 5.552 1.00 97.94 200 LEU A N 1
ATOM 1561 C CA . LEU A 1 200 ? -5.042 -3.660 6.138 1.00 97.94 200 LEU A CA 1
ATOM 1562 C C . LEU A 1 200 ? -5.604 -2.354 5.569 1.00 97.94 200 LEU A C 1
ATOM 1564 O O . LEU A 1 200 ? -5.949 -1.454 6.334 1.00 97.94 200 LEU A O 1
ATOM 1568 N N . ASP A 1 201 ? -5.766 -2.290 4.247 1.00 97.12 201 ASP A N 1
ATOM 1569 C CA . ASP A 1 201 ? -6.410 -1.173 3.557 1.00 97.12 201 ASP A CA 1
ATOM 1570 C C . ASP A 1 201 ? -7.798 -0.877 4.126 1.00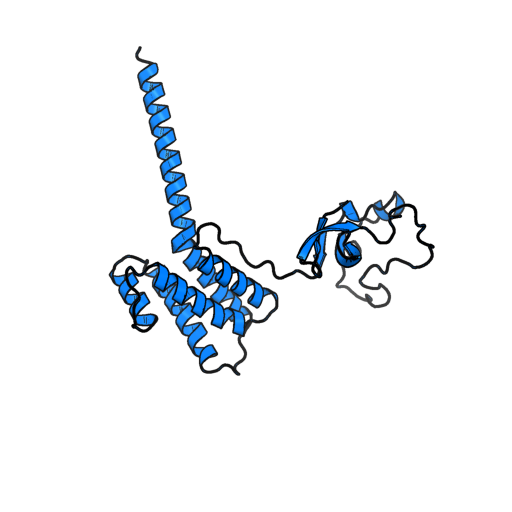 97.12 201 ASP A C 1
ATOM 1572 O O . ASP A 1 201 ? -8.086 0.260 4.492 1.00 97.12 201 ASP A O 1
ATOM 1576 N N . SER A 1 202 ? -8.632 -1.910 4.274 1.00 96.50 202 SER A N 1
ATOM 1577 C CA . SER A 1 202 ? -9.976 -1.748 4.826 1.00 96.50 202 SER A CA 1
ATOM 1578 C C . SER A 1 202 ? -9.964 -1.218 6.260 1.00 96.50 202 SER A C 1
ATOM 1580 O O . SER A 1 202 ? -10.843 -0.434 6.611 1.00 96.50 202 SER A O 1
ATOM 1582 N N . VAL A 1 203 ? -9.008 -1.633 7.096 1.00 97.25 203 VAL A N 1
ATOM 1583 C CA . VAL A 1 203 ? -8.895 -1.133 8.476 1.00 97.25 203 VAL A CA 1
ATOM 1584 C C . VAL A 1 203 ? -8.480 0.337 8.494 1.00 97.25 203 VAL A C 1
ATOM 1586 O O . VAL A 1 203 ? -9.045 1.118 9.260 1.00 97.25 203 VAL A O 1
ATOM 1589 N N . ILE A 1 204 ? -7.529 0.733 7.643 1.00 97.00 204 ILE A N 1
ATOM 1590 C CA . ILE A 1 204 ? -7.113 2.136 7.523 1.00 97.00 204 ILE A CA 1
ATOM 1591 C C . ILE A 1 204 ? -8.283 2.992 7.024 1.00 97.00 204 ILE A C 1
ATOM 1593 O O . ILE A 1 204 ? -8.544 4.064 7.574 1.00 97.00 204 ILE A O 1
ATOM 1597 N N . ASP A 1 205 ? -9.033 2.502 6.039 1.00 95.31 205 ASP A N 1
ATOM 1598 C CA . ASP A 1 205 ? -10.197 3.216 5.529 1.00 95.31 205 ASP A CA 1
ATOM 1599 C C . ASP A 1 205 ? -11.287 3.372 6.591 1.00 95.31 205 ASP A C 1
ATOM 1601 O O . ASP A 1 205 ? -11.858 4.452 6.725 1.00 95.31 205 ASP A O 1
ATOM 1605 N N . ASP A 1 206 ? -11.538 2.348 7.403 1.00 95.50 206 ASP A N 1
ATOM 1606 C CA . ASP A 1 206 ? -12.529 2.407 8.480 1.00 95.50 206 ASP A CA 1
ATOM 1607 C C . ASP A 1 206 ? -12.203 3.431 9.561 1.00 95.50 206 ASP A C 1
ATOM 1609 O O . ASP A 1 206 ? -13.106 4.099 10.067 1.00 95.50 206 ASP A O 1
ATOM 1613 N N . LEU A 1 207 ? -10.929 3.525 9.937 1.00 95.62 207 LEU A N 1
ATOM 1614 C CA . LEU A 1 207 ? -10.497 4.329 11.078 1.00 95.62 207 LEU A CA 1
ATOM 1615 C C . LEU A 1 207 ? -10.123 5.759 10.693 1.00 95.62 207 LEU A C 1
ATOM 1617 O O . LEU A 1 207 ? -10.250 6.656 11.524 1.00 95.62 207 LEU A O 1
ATOM 1621 N N . TYR A 1 208 ? -9.687 5.983 9.454 1.00 95.31 208 TYR A N 1
ATOM 1622 C CA . TYR A 1 208 ? -9.126 7.265 9.034 1.00 95.31 208 TYR A CA 1
ATOM 1623 C C . TYR A 1 208 ? -9.871 7.869 7.839 1.00 95.31 208 TYR A C 1
ATOM 1625 O O . TYR A 1 208 ? -10.396 8.982 7.935 1.00 95.31 208 TYR A O 1
ATOM 1633 N N . SER A 1 209 ? -9.971 7.145 6.719 1.00 92.50 209 SER A N 1
ATOM 1634 C CA . SER A 1 209 ? -10.554 7.687 5.480 1.00 92.50 209 SER A CA 1
ATOM 1635 C C . SER A 1 209 ? -12.059 7.953 5.605 1.00 92.50 209 SER A C 1
ATOM 1637 O O . SER A 1 209 ? -12.526 9.059 5.327 1.00 92.50 209 SER A O 1
ATOM 1639 N N . ASN A 1 210 ? -12.830 6.965 6.059 1.00 94.06 210 ASN A N 1
ATOM 1640 C CA . ASN A 1 210 ? -14.288 7.030 6.135 1.00 94.06 210 ASN A CA 1
ATOM 1641 C C . ASN A 1 210 ? -14.776 8.097 7.131 1.00 94.06 210 ASN A C 1
ATOM 1643 O O . ASN A 1 210 ? -15.634 8.897 6.749 1.00 94.06 210 ASN A O 1
ATOM 1647 N N . PRO A 1 211 ? -14.227 8.208 8.360 1.00 93.44 211 PRO A N 1
ATOM 1648 C CA . PRO A 1 211 ? -14.593 9.293 9.272 1.00 93.44 211 PRO A CA 1
ATOM 1649 C C . PRO A 1 211 ? -14.307 10.692 8.701 1.00 93.44 211 PRO A C 1
ATOM 1651 O O . PRO A 1 211 ? -15.123 11.604 8.874 1.00 93.44 211 PRO A O 1
ATOM 1654 N N . SER A 1 212 ? -13.195 10.860 7.974 1.00 91.88 212 SER A N 1
ATOM 1655 C CA . SER A 1 212 ? -12.852 12.116 7.288 1.00 91.88 212 SER A CA 1
ATOM 1656 C C . SER A 1 212 ? -13.884 12.465 6.209 1.00 91.88 212 SER A C 1
ATOM 1658 O O . SER A 1 212 ? -14.430 13.571 6.204 1.00 91.88 212 SER A O 1
ATOM 1660 N N . LEU A 1 213 ? -14.246 11.504 5.351 1.00 91.31 213 LEU A N 1
ATOM 1661 C CA . LEU A 1 213 ? -15.258 11.693 4.303 1.00 91.31 213 LEU A CA 1
ATOM 1662 C C . LEU A 1 213 ? -16.640 12.039 4.873 1.00 91.31 213 LEU A C 1
ATOM 1664 O O . LEU A 1 213 ? -17.311 12.945 4.371 1.00 91.31 213 LEU A O 1
ATOM 1668 N N . VAL A 1 214 ? -17.063 11.358 5.942 1.00 93.88 214 VAL A N 1
ATOM 1669 C CA . VAL A 1 214 ? -18.340 11.640 6.615 1.00 93.88 214 VAL A CA 1
ATOM 1670 C C . VAL A 1 214 ? -18.351 13.058 7.185 1.00 93.88 214 VAL A C 1
ATOM 1672 O O . VAL A 1 214 ? -19.331 13.784 7.003 1.00 93.88 214 VAL A O 1
ATOM 1675 N N . SER A 1 215 ? -17.258 13.481 7.823 1.00 93.56 215 SER A N 1
ATOM 1676 C CA . SER A 1 215 ? -17.130 14.830 8.388 1.00 93.56 215 SER A CA 1
ATOM 1677 C C . SER A 1 215 ? -17.236 15.904 7.301 1.00 93.56 215 SER A C 1
ATOM 1679 O O . SER A 1 215 ? -18.050 16.823 7.416 1.00 93.56 215 SER A O 1
ATOM 1681 N N . GLN A 1 216 ? -16.524 15.729 6.183 1.00 92.38 216 GLN A N 1
ATOM 1682 C CA . GLN A 1 216 ? -16.590 16.635 5.029 1.00 92.38 216 GLN A CA 1
ATOM 1683 C C . GLN A 1 216 ? -18.004 16.714 4.426 1.00 92.38 216 GLN A C 1
ATOM 1685 O O . GLN A 1 216 ? -18.497 17.801 4.104 1.00 92.38 216 GLN A O 1
ATOM 1690 N N . ALA A 1 217 ? -18.691 15.574 4.301 1.00 94.19 217 ALA A N 1
ATOM 1691 C CA . ALA A 1 217 ? -20.062 15.523 3.797 1.00 94.19 217 ALA A CA 1
ATOM 1692 C C . ALA A 1 217 ? -21.045 16.257 4.727 1.00 94.19 217 ALA A C 1
ATOM 1694 O O . ALA A 1 217 ? -21.911 17.002 4.257 1.00 94.19 217 ALA A O 1
ATOM 1695 N N . MET A 1 218 ? -20.890 16.099 6.045 1.00 94.56 218 MET A N 1
ATOM 1696 C CA . MET A 1 218 ? -21.711 16.784 7.047 1.00 94.56 218 MET A CA 1
ATOM 1697 C C . MET A 1 218 ? -21.498 18.301 7.026 1.00 94.56 218 MET A C 1
ATOM 1699 O O . MET A 1 218 ? -22.469 19.061 7.035 1.00 94.56 218 MET A O 1
ATOM 1703 N N . GLU A 1 219 ? -20.252 18.761 6.925 1.00 94.75 219 GLU A N 1
ATOM 1704 C CA . GLU A 1 219 ? -19.928 20.184 6.778 1.00 94.75 219 GLU A CA 1
ATOM 1705 C C . GLU A 1 219 ? -20.535 20.782 5.507 1.00 94.75 219 GLU A C 1
ATOM 1707 O O . GLU A 1 219 ? -21.106 21.876 5.526 1.00 94.75 219 GLU A O 1
ATOM 1712 N N . TYR A 1 220 ? -20.451 20.063 4.387 1.00 94.50 220 TYR A N 1
ATOM 1713 C CA . TYR A 1 220 ? -21.092 20.475 3.142 1.00 94.50 220 TYR A CA 1
ATOM 1714 C C . TYR A 1 220 ? -22.618 20.583 3.292 1.00 94.50 220 TYR A C 1
ATOM 1716 O O . TYR A 1 220 ? -23.207 21.600 2.912 1.00 94.50 220 TYR A O 1
ATOM 1724 N N . ALA A 1 221 ? -23.265 19.577 3.889 1.00 94.38 221 ALA A N 1
ATOM 1725 C CA . ALA A 1 221 ? -24.709 19.574 4.115 1.00 94.38 221 ALA A CA 1
ATOM 1726 C C . ALA A 1 221 ? -25.158 20.739 5.014 1.00 94.38 221 ALA A C 1
ATOM 1728 O O . ALA A 1 221 ? -26.152 21.408 4.713 1.00 94.38 221 ALA A O 1
ATOM 1729 N N . ASN A 1 222 ? -24.405 21.030 6.077 1.00 94.94 222 ASN A N 1
ATOM 1730 C CA . ASN A 1 222 ? -24.686 22.139 6.988 1.00 94.94 222 ASN A CA 1
ATOM 1731 C C . ASN A 1 222 ? -24.554 23.500 6.293 1.00 94.94 222 ASN A C 1
ATOM 1733 O O . ASN A 1 222 ? -25.473 24.317 6.392 1.00 94.94 222 ASN A O 1
ATOM 1737 N N . ARG A 1 223 ? -23.487 23.710 5.506 1.00 94.44 223 ARG A N 1
ATOM 1738 C CA . ARG A 1 223 ? -23.312 24.930 4.695 1.00 94.44 223 ARG A CA 1
ATOM 1739 C C . ARG A 1 223 ? -24.476 25.147 3.730 1.00 94.44 223 ARG A C 1
ATOM 1741 O O . ARG A 1 223 ? -24.978 26.261 3.598 1.00 94.44 223 ARG A O 1
ATOM 1748 N N . ARG A 1 224 ? -24.961 24.082 3.081 1.00 93.50 224 ARG A N 1
ATOM 1749 C CA . ARG A 1 224 ? -26.125 24.177 2.185 1.00 93.50 224 ARG A CA 1
ATOM 1750 C C . ARG A 1 224 ? -27.416 24.531 2.914 1.00 93.50 224 ARG A C 1
ATOM 1752 O O . ARG A 1 224 ? -28.185 25.333 2.388 1.00 93.50 224 ARG A O 1
ATOM 1759 N N . ARG A 1 225 ? -27.660 23.950 4.092 1.00 92.44 225 ARG A N 1
ATOM 1760 C CA . ARG A 1 225 ? -28.847 24.262 4.907 1.00 92.44 225 ARG A CA 1
ATOM 1761 C C . ARG A 1 225 ? -28.854 25.726 5.344 1.00 92.44 225 ARG A C 1
ATOM 1763 O O . ARG A 1 225 ? -29.882 26.380 5.204 1.00 92.44 225 ARG A O 1
ATOM 1770 N N . GLN A 1 226 ? -27.713 26.249 5.794 1.00 91.81 226 GLN A N 1
ATOM 1771 C CA . GLN A 1 226 ? -27.567 27.659 6.175 1.00 91.81 226 GLN A CA 1
ATOM 1772 C C . GLN A 1 226 ? -27.842 28.593 4.989 1.00 91.81 226 GLN A C 1
ATOM 1774 O O . GLN A 1 226 ? -28.706 29.461 5.078 1.00 91.81 226 GLN A O 1
ATOM 1779 N N . ALA A 1 227 ? -27.226 28.333 3.830 1.00 89.94 227 ALA A N 1
ATOM 1780 C CA . ALA A 1 227 ? -27.452 29.130 2.623 1.00 89.94 227 ALA A CA 1
ATOM 1781 C C . ALA A 1 227 ? -28.915 29.095 2.128 1.00 89.94 227 ALA A C 1
ATOM 1783 O O . ALA A 1 227 ? -29.394 30.052 1.519 1.00 89.94 227 ALA A O 1
ATOM 1784 N N . GLN A 1 228 ? -29.643 27.996 2.359 1.00 85.62 228 GLN A N 1
ATOM 1785 C CA . GLN A 1 228 ? -31.075 27.909 2.050 1.00 85.62 228 GLN A CA 1
ATOM 1786 C C . GLN A 1 228 ? -31.928 28.723 3.030 1.00 85.62 228 GLN A C 1
ATOM 1788 O O . GLN A 1 228 ? -32.834 29.426 2.585 1.00 85.62 228 GLN A O 1
ATOM 1793 N N . GLN A 1 229 ? -31.618 28.672 4.329 1.00 82.88 229 GLN A N 1
ATOM 1794 C CA . GLN A 1 229 ? -32.315 29.440 5.368 1.00 82.88 229 GLN A CA 1
ATOM 1795 C C . GLN A 1 229 ? -32.117 30.957 5.205 1.00 82.88 229 GLN A C 1
ATOM 1797 O O . GLN A 1 229 ? -33.058 31.733 5.373 1.00 82.88 229 GLN A O 1
ATOM 1802 N N . GLU A 1 230 ? -30.918 31.391 4.815 1.00 81.38 230 GLU A N 1
ATOM 1803 C CA . GLU A 1 230 ? -30.623 32.798 4.517 1.00 81.38 230 GLU A CA 1
ATOM 1804 C C . GLU A 1 230 ? -31.408 33.303 3.297 1.00 81.38 230 GLU A C 1
ATOM 1806 O O . GLU A 1 230 ? -31.986 34.391 3.334 1.00 81.38 230 GLU A O 1
ATOM 1811 N N . LYS A 1 231 ? -31.518 32.489 2.238 1.00 78.00 231 LYS A N 1
ATOM 1812 C CA . LYS A 1 231 ? -32.312 32.825 1.044 1.00 78.00 231 LYS A CA 1
ATOM 1813 C C . LYS A 1 231 ? -33.813 32.896 1.333 1.00 78.00 231 LYS A C 1
ATOM 1815 O O . LYS A 1 231 ? -34.476 33.812 0.847 1.00 78.00 231 LYS A O 1
ATOM 1820 N N . SER A 1 232 ? -34.357 31.982 2.141 1.00 68.94 232 SER A N 1
ATOM 1821 C CA . SER A 1 232 ? -35.772 32.033 2.534 1.00 68.94 232 SER A CA 1
ATOM 1822 C C . SER A 1 232 ? -36.091 33.242 3.418 1.00 68.94 232 SER A C 1
ATOM 1824 O O . SER A 1 232 ? -37.144 33.851 3.255 1.00 68.94 232 SER A O 1
ATOM 1826 N N . ASN A 1 233 ? -35.171 33.647 4.300 1.00 72.06 233 ASN A N 1
ATOM 1827 C CA . ASN A 1 233 ? -35.363 34.815 5.165 1.00 72.06 233 ASN A CA 1
ATOM 1828 C C . ASN A 1 233 ? -35.181 36.150 4.420 1.00 72.06 233 ASN A C 1
ATOM 1830 O O . ASN A 1 233 ? -35.827 37.133 4.773 1.00 72.06 233 ASN A O 1
ATOM 1834 N N . GLY A 1 234 ? -34.349 36.191 3.373 1.00 61.31 234 GLY A N 1
ATOM 1835 C CA . GLY A 1 234 ? -34.162 37.371 2.519 1.00 61.31 234 GLY A CA 1
ATOM 1836 C C . GLY A 1 234 ? -35.297 37.644 1.524 1.00 61.31 234 GLY A C 1
ATOM 1837 O O . GLY A 1 234 ? -35.360 38.741 0.989 1.00 61.31 234 GLY A O 1
ATOM 1838 N N . THR A 1 235 ? -36.198 36.682 1.287 1.00 58.22 235 THR A N 1
ATOM 1839 C CA . THR A 1 235 ? -37.342 36.836 0.358 1.00 58.22 235 THR A CA 1
ATOM 1840 C C . THR A 1 235 ? -38.604 37.384 1.055 1.00 58.22 235 THR A C 1
ATOM 1842 O O . THR A 1 235 ? -39.545 37.800 0.392 1.00 58.22 235 THR A O 1
ATOM 1845 N N . ASN A 1 236 ? -38.623 37.417 2.395 1.00 55.12 236 ASN A N 1
ATOM 1846 C CA . ASN A 1 236 ? -39.730 37.937 3.217 1.00 55.12 236 ASN A CA 1
ATOM 1847 C C . ASN A 1 236 ? -39.497 39.383 3.723 1.00 55.12 236 ASN A C 1
ATOM 1849 O O . ASN A 1 236 ? -40.120 39.800 4.702 1.00 55.12 236 ASN A O 1
ATOM 1853 N N . ARG A 1 237 ? -38.592 40.139 3.091 1.00 46.84 237 ARG A N 1
ATOM 1854 C CA . ARG A 1 237 ? -38.343 41.571 3.330 1.00 46.84 237 ARG A CA 1
ATOM 1855 C C . ARG A 1 237 ? -38.561 42.351 2.044 1.00 46.84 237 ARG A C 1
ATOM 1857 O O . ARG A 1 237 ? -39.049 43.493 2.164 1.00 46.84 237 ARG A O 1
#